Protein AF-X5PN15-F1 (afdb_monomer_lite)

Radius of gyration: 24.04 Å; chains: 1; bounding box: 52×31×78 Å

Foldseek 3Di:
DVVVVVLVVVVVVCVVVVVADKDKDKDFLPAQFAPVLQPCVDPPNVVLQVVQVVVCVPDPFHKHWDKDNFHQDPDDPVPRRGIIIMIIDRDDPVVSVVVSSVVCNVCRVVSHPPVVDDDLVVLVVVCVVCVVVVNDDDDDDDPVDPPQADCPNVVVCVVVVPPPDDDPDHDDPDPDDPPPVVVVVPD

Sequence (187 aa):
MDSTGKQAAECLLRTLRVEIAPVWVLVKPGVMVPSIFSATGMEPLKSIVIDSIQASERSDRYLDVPIFAGFPMPMSRTAASRWSLWWIDTVRRRSILLTVSSQIGMQRKAMSYGELLPSVESGIDTAKKLVCEGRRPVILLEHADRMHDSTYVLREVLGRKLPWTAVPYLSIPMPPPRLSPQVLARQ

Secondary structure (DSSP, 8-state):
-HHHHHHHHHHHHHHHTTS---EE--B-------TTS--TTSTTHHHHHHHHHHHHHT-SS--B--EE------S-TT-S---EE--EESS--HHHHHHHHHHHHHTTTGGG-GGGS--HHHHHHHHHHHHHTT--------TT-SSS---HHHHHHHHTT-TT--------SSPPP---HHHHTT-

pLDDT: mean 78.27, std 15.49, range [34.62, 96.06]

Structure (mmCIF, N/CA/C/O backbone):
data_AF-X5PN15-F1
#
_entry.id   AF-X5PN15-F1
#
loop_
_atom_site.group_PDB
_atom_site.id
_atom_site.type_symbol
_atom_site.label_atom_id
_atom_site.label_alt_id
_atom_site.label_comp_id
_atom_site.label_asym_id
_atom_site.label_entity_id
_atom_site.label_seq_id
_atom_site.pdbx_PDB_ins_code
_atom_site.Cartn_x
_atom_site.Cartn_y
_atom_site.Cartn_z
_atom_site.occupancy
_atom_site.B_iso_or_equiv
_atom_site.auth_seq_id
_atom_site.auth_comp_id
_atom_site.auth_asym_id
_atom_site.auth_atom_id
_atom_site.pdbx_PDB_model_num
ATOM 1 N N . MET A 1 1 ? 2.785 -11.009 -7.859 1.00 54.28 1 MET A N 1
ATOM 2 C CA . MET A 1 1 ? 4.253 -10.934 -7.672 1.00 54.28 1 MET A CA 1
ATOM 3 C C . MET A 1 1 ? 4.992 -11.650 -8.800 1.00 54.28 1 MET A C 1
ATOM 5 O O . MET A 1 1 ? 6.076 -11.224 -9.170 1.00 54.28 1 MET A O 1
ATOM 9 N N . ASP A 1 2 ? 4.376 -12.665 -9.401 1.00 65.88 2 ASP A N 1
ATOM 10 C CA . ASP A 1 2 ? 4.958 -13.535 -10.432 1.00 65.88 2 ASP A CA 1
ATOM 11 C C . ASP A 1 2 ? 5.460 -12.794 -11.687 1.00 65.88 2 ASP A C 1
ATOM 13 O O . ASP A 1 2 ? 6.481 -13.162 -12.267 1.00 65.88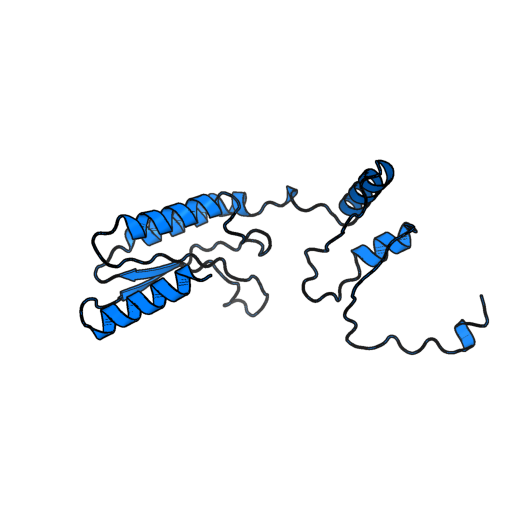 2 ASP A O 1
ATOM 17 N N . SER A 1 3 ? 4.793 -11.706 -12.087 1.00 80.50 3 SER A N 1
ATOM 18 C CA . SER A 1 3 ? 5.163 -10.921 -13.273 1.00 80.50 3 SER A CA 1
ATOM 19 C C . SER A 1 3 ? 6.496 -10.180 -13.127 1.00 80.50 3 SER A C 1
ATOM 21 O O . SER A 1 3 ? 7.282 -10.167 -14.072 1.00 80.50 3 SER A O 1
ATOM 23 N N . THR A 1 4 ? 6.793 -9.617 -11.953 1.00 83.62 4 THR A N 1
ATOM 24 C CA . THR A 1 4 ? 8.040 -8.872 -11.703 1.00 83.62 4 THR A CA 1
ATOM 25 C C . THR A 1 4 ? 9.261 -9.789 -11.763 1.00 83.62 4 THR A C 1
ATOM 27 O O . THR A 1 4 ? 10.267 -9.440 -12.375 1.00 83.62 4 THR A O 1
ATOM 30 N N . GLY A 1 5 ? 9.166 -10.992 -11.184 1.00 88.00 5 GLY A N 1
ATOM 31 C CA . GLY A 1 5 ? 10.243 -11.985 -11.257 1.00 88.00 5 GLY A CA 1
ATOM 32 C C . GLY A 1 5 ? 10.519 -12.431 -12.694 1.00 88.00 5 GLY A C 1
ATOM 33 O O . GLY A 1 5 ? 11.675 -12.499 -13.112 1.00 88.00 5 GLY A O 1
ATOM 34 N N . LY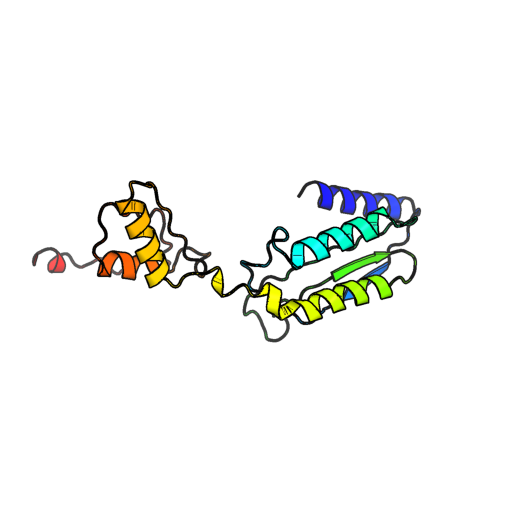S A 1 6 ? 9.457 -12.651 -13.480 1.00 89.31 6 LYS A N 1
ATOM 35 C CA . LYS A 1 6 ? 9.567 -12.979 -14.907 1.00 89.31 6 LYS A CA 1
ATOM 36 C C . LYS A 1 6 ? 10.249 -11.862 -15.706 1.00 89.31 6 LYS A C 1
ATOM 38 O O . LYS A 1 6 ? 11.136 -12.158 -16.498 1.00 89.31 6 LYS A O 1
ATOM 43 N N . GLN A 1 7 ? 9.872 -10.599 -15.490 1.00 85.00 7 GLN A N 1
ATOM 44 C CA . GLN A 1 7 ? 10.483 -9.447 -16.171 1.00 85.00 7 GLN A CA 1
ATOM 45 C C . GLN A 1 7 ? 11.971 -9.300 -15.827 1.00 85.00 7 GLN A C 1
ATOM 47 O O . GLN A 1 7 ? 12.797 -9.123 -16.719 1.00 85.00 7 GLN A O 1
ATOM 52 N N . ALA A 1 8 ? 12.336 -9.460 -14.553 1.00 88.56 8 ALA A N 1
ATOM 53 C CA . ALA A 1 8 ? 13.734 -9.423 -14.131 1.00 88.56 8 ALA A CA 1
ATOM 54 C C . ALA A 1 8 ? 14.569 -10.545 -14.779 1.00 88.56 8 ALA A C 1
ATOM 56 O O . ALA A 1 8 ? 15.675 -10.294 -15.262 1.00 88.56 8 ALA A O 1
ATOM 57 N N . ALA A 1 9 ? 14.031 -11.769 -14.833 1.00 91.88 9 ALA A N 1
ATOM 58 C CA . ALA A 1 9 ? 14.687 -12.897 -15.490 1.00 91.88 9 ALA A CA 1
ATOM 59 C C . ALA A 1 9 ? 14.843 -12.674 -17.004 1.00 91.88 9 ALA A C 1
ATOM 61 O O . ALA A 1 9 ? 15.910 -12.941 -17.555 1.00 91.88 9 ALA A O 1
ATOM 62 N N . GLU A 1 10 ? 13.819 -12.130 -17.665 1.00 90.19 10 GLU A N 1
ATOM 63 C CA . GLU A 1 10 ? 13.868 -11.785 -19.089 1.00 90.19 10 GLU A CA 1
ATOM 64 C C . GLU A 1 10 ? 14.952 -10.737 -19.375 1.00 90.19 10 GLU A C 1
ATOM 66 O O . GLU A 1 10 ? 15.788 -10.937 -20.257 1.00 90.19 10 GLU A O 1
ATOM 71 N N . CYS A 1 11 ? 15.010 -9.658 -18.583 1.00 89.12 11 CYS A N 1
ATOM 72 C CA . CYS A 1 11 ? 16.071 -8.652 -18.684 1.00 89.12 11 CYS A CA 1
ATOM 73 C C . CYS A 1 11 ? 17.463 -9.290 -18.608 1.00 89.12 11 CYS A C 1
ATOM 75 O O . CYS A 1 11 ? 18.350 -8.980 -19.408 1.00 89.12 11 CYS A O 1
ATOM 77 N N . LEU A 1 12 ? 17.657 -10.182 -17.633 1.00 93.00 12 LEU A N 1
ATOM 78 C CA . LEU A 1 12 ? 18.927 -10.858 -17.403 1.00 93.00 12 LEU A CA 1
ATOM 79 C C . LEU A 1 12 ? 19.308 -11.745 -18.594 1.00 93.00 12 LEU A C 1
ATOM 81 O O . LEU A 1 12 ? 20.423 -11.634 -19.102 1.00 93.00 12 LEU A O 1
ATOM 85 N N . LEU A 1 13 ? 18.388 -12.586 -19.073 1.00 95.06 13 LEU A N 1
ATOM 86 C CA . LEU A 1 13 ? 18.641 -13.500 -20.190 1.00 95.06 13 LEU A CA 1
ATOM 87 C C . LEU A 1 13 ? 18.993 -12.749 -21.476 1.00 95.06 13 LEU A C 1
ATOM 89 O O . LEU A 1 13 ? 19.974 -13.095 -22.134 1.00 95.06 13 LEU A O 1
ATOM 93 N N . ARG A 1 14 ? 18.248 -11.690 -21.809 1.00 92.00 14 ARG A N 1
ATOM 94 C CA . ARG A 1 14 ? 18.523 -10.861 -22.992 1.00 92.00 14 ARG A CA 1
ATOM 95 C C . ARG A 1 14 ? 19.870 -10.145 -22.893 1.00 92.00 14 ARG A C 1
ATOM 97 O O . ARG A 1 14 ? 20.570 -10.007 -23.893 1.00 92.00 14 ARG A O 1
ATOM 104 N N . THR A 1 15 ? 20.262 -9.733 -21.687 1.00 92.25 15 THR A N 1
ATOM 105 C CA . THR A 1 15 ? 21.583 -9.131 -21.440 1.00 92.25 15 THR A CA 1
ATOM 106 C C . THR A 1 15 ? 22.704 -10.150 -21.650 1.00 92.25 15 THR A C 1
ATOM 108 O O . THR A 1 15 ? 23.677 -9.857 -22.339 1.00 92.25 15 THR A O 1
ATOM 111 N N . LEU A 1 16 ? 22.560 -11.370 -21.118 1.00 96.06 16 LEU A N 1
ATOM 112 C CA . LEU A 1 16 ? 23.547 -12.448 -21.283 1.00 96.06 16 LEU A CA 1
ATOM 113 C C . LEU A 1 16 ? 23.702 -12.894 -22.742 1.00 96.06 16 LEU A C 1
ATOM 115 O O . LEU A 1 16 ? 24.794 -13.269 -23.159 1.00 96.06 16 LEU A O 1
ATOM 119 N N . ARG A 1 17 ? 22.621 -12.826 -23.525 1.00 95.81 17 ARG A N 1
ATOM 120 C CA . ARG A 1 17 ? 22.633 -13.083 -24.973 1.00 95.81 17 ARG A CA 1
ATOM 121 C C . ARG A 1 17 ? 23.153 -11.908 -25.802 1.00 95.81 17 ARG A C 1
ATOM 123 O O . ARG A 1 17 ? 23.204 -12.014 -27.022 1.00 95.81 17 ARG A O 1
ATOM 130 N N . VAL A 1 18 ? 23.543 -10.802 -25.159 1.00 92.25 18 VAL A N 1
ATOM 131 C CA . VAL A 1 18 ? 24.027 -9.576 -25.816 1.00 92.25 18 VAL A CA 1
ATOM 132 C C . VAL A 1 18 ? 22.963 -8.952 -26.742 1.00 92.25 18 VAL A C 1
ATOM 134 O O . VAL A 1 18 ? 23.267 -8.185 -27.649 1.00 92.25 18 VAL A O 1
ATOM 137 N N . GLU A 1 19 ? 21.682 -9.246 -26.503 1.00 90.94 19 GLU A N 1
ATOM 138 C CA . GLU A 1 19 ? 20.560 -8.656 -27.247 1.00 90.94 19 GLU A CA 1
ATOM 139 C C . GLU A 1 19 ? 20.257 -7.231 -26.767 1.00 90.94 19 GLU A C 1
ATOM 141 O O . GLU A 1 19 ? 19.737 -6.405 -27.518 1.00 90.94 19 GLU A O 1
ATOM 146 N N . ILE A 1 20 ? 20.554 -6.952 -25.493 1.00 88.50 20 ILE A N 1
ATOM 147 C CA . ILE A 1 20 ? 20.378 -5.648 -24.855 1.00 88.50 20 ILE A CA 1
ATOM 148 C C . ILE A 1 20 ? 21.586 -5.307 -23.975 1.00 88.50 20 ILE A C 1
ATOM 150 O O . ILE A 1 20 ? 22.241 -6.182 -23.418 1.00 88.50 20 ILE A O 1
ATOM 154 N N . ALA A 1 21 ? 21.835 -4.010 -23.808 1.00 86.75 21 ALA A N 1
ATOM 155 C CA . ALA A 1 21 ? 22.807 -3.442 -22.876 1.00 86.75 21 ALA A CA 1
ATOM 156 C C . ALA A 1 21 ? 22.071 -2.492 -21.905 1.00 86.75 21 ALA A C 1
ATOM 158 O O . ALA A 1 21 ? 21.904 -1.308 -22.211 1.00 86.75 21 ALA A O 1
ATOM 159 N N . PRO A 1 22 ? 21.539 -3.002 -20.780 1.00 82.56 22 PRO A N 1
ATOM 160 C CA . PRO A 1 22 ? 20.645 -2.244 -19.909 1.00 82.56 22 PRO A CA 1
ATOM 161 C C . PRO A 1 22 ? 21.338 -1.029 -19.270 1.00 82.56 22 PRO A C 1
ATOM 163 O O . PRO A 1 22 ? 22.367 -1.162 -18.613 1.00 82.56 22 PRO A O 1
ATOM 166 N N . VAL A 1 23 ? 20.742 0.160 -19.403 1.00 82.56 23 VAL A N 1
ATOM 167 C CA . VAL A 1 23 ? 21.128 1.385 -18.687 1.00 82.56 23 VAL A CA 1
ATOM 168 C C . VAL A 1 23 ? 20.044 1.766 -17.695 1.00 82.56 23 VAL A C 1
ATOM 170 O O . VAL A 1 23 ? 18.898 2.046 -18.037 1.00 82.56 23 VAL A O 1
ATOM 173 N N . TRP A 1 24 ? 20.460 1.844 -16.447 1.00 76.88 24 TRP A N 1
ATOM 174 C CA . TRP A 1 24 ? 19.674 2.279 -15.311 1.00 76.88 24 TRP A CA 1
ATOM 175 C C . TRP A 1 24 ? 19.639 3.786 -15.065 1.00 76.88 24 TRP A C 1
ATOM 177 O O . TRP A 1 24 ? 20.660 4.474 -15.108 1.00 76.88 24 TRP A O 1
ATOM 187 N N . VAL A 1 25 ? 18.445 4.293 -14.745 1.00 78.12 25 VAL A N 1
ATOM 188 C CA . VAL A 1 25 ? 18.212 5.678 -14.310 1.00 78.12 25 VAL A CA 1
ATOM 189 C C . VAL A 1 25 ? 17.290 5.679 -13.092 1.00 78.12 25 VAL A C 1
ATOM 191 O O . VAL A 1 25 ? 16.249 5.032 -13.086 1.00 78.12 25 VAL A O 1
ATOM 194 N N . LEU A 1 26 ? 17.667 6.435 -12.061 1.00 80.94 26 LEU A N 1
ATOM 195 C CA . LEU A 1 26 ? 16.895 6.584 -10.829 1.00 80.94 26 LEU A CA 1
ATOM 196 C C . LEU A 1 26 ? 16.360 8.015 -10.717 1.00 80.94 26 LEU A C 1
ATOM 198 O O . LEU A 1 26 ? 17.140 8.970 -10.750 1.00 80.94 26 LEU A O 1
ATOM 202 N N . VAL A 1 27 ? 15.046 8.173 -10.530 1.00 81.00 27 VAL A N 1
ATOM 203 C CA . VAL A 1 27 ? 14.414 9.484 -10.292 1.00 81.00 27 VAL A CA 1
ATOM 204 C C . VAL A 1 27 ? 13.635 9.479 -8.978 1.00 81.00 27 VAL A C 1
ATOM 206 O O . VAL A 1 27 ? 12.895 8.545 -8.678 1.00 81.00 27 VAL A O 1
ATOM 209 N N . LYS A 1 28 ? 13.815 10.543 -8.183 1.00 81.00 28 LYS A N 1
ATOM 210 C CA . LYS A 1 28 ? 13.202 10.720 -6.857 1.00 81.00 28 LYS A CA 1
ATOM 211 C C . LYS A 1 28 ? 12.271 11.947 -6.845 1.00 81.00 28 LYS A C 1
ATOM 213 O O . LYS A 1 28 ? 12.771 13.062 -6.660 1.00 81.00 28 LYS A O 1
ATOM 218 N N . PRO A 1 29 ? 10.936 11.785 -6.939 1.00 80.44 29 PRO A N 1
ATOM 219 C CA . PRO A 1 29 ? 9.989 12.883 -7.139 1.00 80.44 29 PRO A CA 1
ATOM 220 C C . PRO A 1 29 ? 9.803 13.765 -5.902 1.00 80.44 29 PRO A C 1
ATOM 222 O O . PRO A 1 29 ? 9.322 14.885 -6.004 1.00 80.44 29 PRO A O 1
ATOM 225 N N . GLY A 1 30 ? 10.206 13.307 -4.715 1.00 78.38 30 GLY A N 1
ATOM 226 C CA . GLY A 1 30 ? 10.108 14.137 -3.510 1.00 78.38 30 GLY A CA 1
ATOM 227 C C . GLY A 1 30 ? 8.834 14.131 -2.760 1.00 78.38 30 GLY A C 1
ATOM 228 O O . GLY A 1 30 ? 8.603 15.013 -1.942 1.00 78.38 30 GLY A O 1
ATOM 229 N N . VAL A 1 31 ? 8.072 13.092 -3.006 1.00 79.25 31 VAL A N 1
ATOM 230 C CA . VAL A 1 31 ? 6.867 12.824 -2.273 1.00 79.25 31 VAL A CA 1
ATOM 231 C C . VAL A 1 31 ? 7.184 11.767 -1.226 1.00 79.25 31 VAL A C 1
ATOM 233 O O . VAL A 1 31 ? 7.989 10.866 -1.466 1.00 79.25 31 VAL A O 1
ATOM 236 N N . MET A 1 32 ? 6.570 11.915 -0.061 1.00 76.56 32 MET A N 1
ATOM 237 C CA . MET A 1 32 ? 6.389 10.854 0.916 1.00 76.56 32 MET A CA 1
ATOM 238 C C . MET A 1 32 ? 4.884 10.609 0.974 1.00 76.56 32 MET A C 1
ATOM 240 O O . MET A 1 32 ? 4.119 11.561 1.106 1.00 76.56 32 MET A O 1
ATOM 244 N N . VAL A 1 33 ? 4.472 9.355 0.816 1.00 73.75 33 VAL A N 1
ATOM 245 C CA . VAL A 1 33 ? 3.068 8.947 0.935 1.00 73.75 33 VAL A CA 1
ATOM 246 C C . VAL A 1 33 ? 2.960 8.085 2.190 1.00 73.75 33 VAL A C 1
ATOM 248 O O . VAL A 1 33 ? 3.878 7.296 2.443 1.00 73.75 33 VAL A O 1
ATOM 251 N N . PRO A 1 34 ? 1.896 8.222 2.999 1.00 75.50 34 PRO A N 1
ATOM 252 C CA . PRO A 1 34 ? 1.651 7.297 4.098 1.00 75.50 34 PRO A CA 1
ATOM 253 C C . PRO A 1 34 ? 1.631 5.858 3.572 1.00 75.50 34 PRO A C 1
ATOM 255 O O . PRO A 1 34 ? 0.962 5.568 2.587 1.00 75.50 34 PRO A O 1
ATOM 258 N N . SER A 1 35 ? 2.343 4.932 4.215 1.00 75.44 35 SER A N 1
ATOM 259 C CA . SER A 1 35 ? 2.474 3.549 3.708 1.00 75.44 35 SER A CA 1
ATOM 260 C C . SER A 1 35 ? 1.167 2.758 3.652 1.00 75.44 35 SER A C 1
ATOM 262 O O . SER A 1 35 ? 1.119 1.695 3.053 1.00 75.44 35 SER A O 1
ATOM 264 N N . ILE A 1 36 ? 0.092 3.224 4.279 1.00 76.31 36 ILE A N 1
ATOM 265 C CA . ILE A 1 36 ? -1.242 2.648 4.060 1.00 76.31 36 ILE A CA 1
ATOM 266 C C . ILE A 1 36 ? -1.813 2.983 2.685 1.00 76.31 36 ILE A C 1
ATOM 268 O O . ILE A 1 36 ? -2.557 2.195 2.112 1.00 76.31 36 ILE A O 1
ATOM 272 N N . PHE A 1 37 ? -1.404 4.116 2.122 1.00 78.25 37 PHE A N 1
ATOM 273 C CA . PHE A 1 37 ? -1.829 4.587 0.812 1.00 78.25 37 PHE A CA 1
ATOM 274 C C . PHE A 1 37 ? -0.797 4.302 -0.283 1.00 78.25 37 PHE A C 1
ATOM 276 O O . PHE A 1 37 ? -0.961 4.737 -1.416 1.00 78.25 37 PHE A O 1
ATOM 283 N N . SER A 1 38 ? 0.2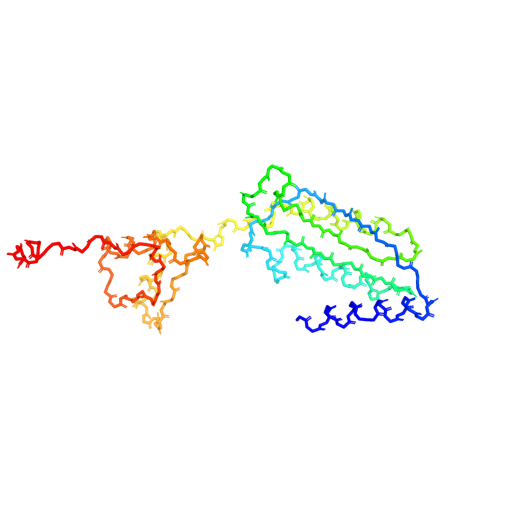49 3.523 0.017 1.00 74.06 38 SER A N 1
ATOM 284 C CA . SER A 1 38 ? 1.180 3.019 -0.999 1.00 74.06 38 SER A CA 1
ATOM 285 C C . SER A 1 38 ? 0.616 1.841 -1.802 1.00 74.06 38 SER A C 1
ATOM 287 O O . SER A 1 38 ? 1.304 1.314 -2.674 1.00 74.06 38 SER A O 1
ATOM 289 N N . ALA A 1 39 ? -0.611 1.399 -1.508 1.00 67.19 39 ALA A N 1
ATOM 290 C CA . ALA A 1 39 ? -1.291 0.379 -2.290 1.00 67.19 39 ALA A CA 1
ATOM 291 C C . ALA A 1 39 ? -1.601 0.916 -3.695 1.00 67.19 39 ALA A C 1
ATOM 293 O O . ALA A 1 39 ? -2.363 1.866 -3.864 1.00 67.19 39 ALA A O 1
ATOM 294 N N . THR A 1 40 ? -1.059 0.259 -4.719 1.00 71.56 40 THR A N 1
ATOM 295 C CA . THR A 1 40 ? -1.208 0.636 -6.136 1.00 71.56 40 THR A CA 1
ATOM 296 C C . THR A 1 40 ? -2.620 0.419 -6.696 1.00 71.56 40 THR A C 1
ATOM 298 O O . THR A 1 40 ? -2.851 0.627 -7.881 1.00 71.56 40 THR A O 1
ATOM 301 N N . GLY A 1 41 ? -3.576 0.002 -5.859 1.00 80.75 41 GLY A N 1
ATOM 302 C CA . GLY A 1 41 ? -4.985 -0.163 -6.221 1.00 80.75 41 GLY A CA 1
ATOM 303 C C . GLY A 1 41 ? -5.839 1.095 -6.043 1.00 80.75 41 GLY A C 1
ATOM 304 O O . GLY A 1 41 ? -6.983 1.102 -6.491 1.00 80.75 41 GLY A O 1
ATOM 305 N N . MET A 1 42 ? -5.314 2.146 -5.408 1.00 82.94 42 MET A N 1
ATOM 306 C CA . MET A 1 42 ? -6.027 3.410 -5.215 1.00 82.94 42 MET A CA 1
ATOM 307 C C . MET A 1 42 ? -5.521 4.469 -6.182 1.00 82.94 42 MET A C 1
ATOM 309 O O . MET A 1 42 ? -4.331 4.524 -6.499 1.00 82.94 42 MET A O 1
ATOM 313 N N . GLU A 1 43 ? -6.424 5.332 -6.637 1.00 87.75 43 GLU A N 1
ATOM 314 C CA . GLU A 1 43 ? -6.021 6.544 -7.345 1.00 87.75 43 GLU A CA 1
ATOM 315 C C . GLU A 1 43 ? -5.179 7.457 -6.435 1.00 87.75 43 GLU A C 1
ATOM 317 O O . GLU A 1 43 ? -4.965 7.151 -5.265 1.00 87.75 43 GLU A O 1
ATOM 322 N N . PRO A 1 44 ? -4.573 8.527 -6.964 1.00 87.50 44 PRO A N 1
ATOM 323 C CA . PRO A 1 44 ? -4.109 8.650 -8.351 1.00 87.50 44 PRO A CA 1
ATOM 324 C C . PRO A 1 44 ? -2.949 7.690 -8.685 1.00 87.50 44 PRO A C 1
ATOM 326 O O . PRO A 1 44 ? -2.515 7.605 -9.831 1.00 87.50 44 PRO A O 1
ATOM 329 N N . LEU A 1 45 ? -2.412 6.972 -7.692 1.00 84.62 45 LEU A N 1
ATOM 330 C CA . LEU A 1 45 ? -1.255 6.096 -7.859 1.00 84.62 45 LEU A CA 1
ATOM 331 C C . LEU A 1 45 ? -1.515 4.953 -8.848 1.00 84.62 45 LEU A C 1
ATOM 333 O O . LEU A 1 45 ? -0.646 4.627 -9.655 1.00 84.62 45 LEU A O 1
ATOM 337 N N . LYS A 1 46 ? -2.706 4.359 -8.792 1.00 88.62 46 LYS A N 1
ATOM 338 C CA . LYS A 1 46 ? -3.139 3.295 -9.696 1.00 88.62 46 LYS A CA 1
ATOM 339 C C . LYS A 1 46 ? -2.970 3.698 -11.157 1.00 88.62 46 LYS A C 1
ATOM 341 O O . LYS A 1 46 ? -2.305 2.974 -11.896 1.00 88.62 46 LYS A O 1
ATOM 346 N N . SER A 1 47 ? -3.509 4.851 -11.555 1.00 90.75 47 SER A N 1
ATOM 347 C CA . SER A 1 47 ? -3.374 5.343 -12.931 1.00 90.75 47 SER A CA 1
ATOM 348 C C . SER A 1 47 ? -1.912 5.547 -13.325 1.00 90.75 47 SER A C 1
ATOM 350 O O . SER A 1 47 ? -1.499 5.099 -14.386 1.00 90.75 47 SER A O 1
ATOM 352 N N . ILE A 1 48 ? -1.092 6.119 -12.437 1.00 87.88 48 ILE A N 1
ATOM 353 C CA . ILE A 1 48 ? 0.338 6.350 -12.703 1.00 87.88 48 ILE A CA 1
ATOM 354 C C . ILE A 1 48 ? 1.097 5.025 -12.926 1.00 87.88 48 ILE A C 1
ATOM 356 O O . ILE A 1 48 ? 1.964 4.945 -13.795 1.00 87.88 48 ILE A O 1
ATOM 360 N N . VAL A 1 49 ? 0.779 3.976 -12.160 1.00 86.94 49 VAL A N 1
ATOM 361 C CA . VAL A 1 49 ? 1.374 2.637 -12.330 1.00 86.94 49 VAL A CA 1
ATOM 362 C C . VAL A 1 49 ? 0.903 1.981 -13.628 1.00 86.94 49 VAL A C 1
ATOM 364 O O . VAL A 1 49 ? 1.703 1.375 -14.335 1.00 86.94 49 VAL A O 1
ATOM 367 N N . ILE A 1 50 ? -0.379 2.111 -13.972 1.00 89.12 50 ILE A N 1
ATOM 368 C CA . ILE A 1 50 ? -0.907 1.595 -15.241 1.00 89.12 50 ILE A CA 1
ATOM 369 C C . ILE A 1 50 ? -0.220 2.288 -16.423 1.00 89.12 50 ILE A C 1
ATOM 371 O O . ILE A 1 50 ? 0.212 1.610 -17.353 1.00 89.12 50 ILE A O 1
ATOM 375 N N . ASP A 1 51 ? -0.050 3.609 -16.366 1.00 87.69 51 ASP A N 1
ATOM 376 C CA . ASP A 1 51 ? 0.633 4.379 -17.406 1.00 87.69 51 ASP A CA 1
ATOM 377 C C . ASP A 1 51 ? 2.092 3.931 -17.586 1.00 87.69 51 ASP A C 1
ATOM 379 O O . ASP A 1 51 ? 2.573 3.838 -18.718 1.00 87.69 51 ASP A O 1
ATOM 383 N N . SER A 1 52 ? 2.803 3.605 -16.498 1.00 83.88 52 SER A N 1
ATOM 384 C CA . SER A 1 52 ? 4.192 3.128 -16.578 1.00 83.88 52 SER A CA 1
ATOM 385 C C . SER A 1 52 ? 4.302 1.727 -17.191 1.00 83.88 52 SER A C 1
ATOM 387 O O . SER A 1 52 ? 5.217 1.464 -17.980 1.00 83.88 52 SER A O 1
ATOM 389 N N . ILE A 1 53 ? 3.337 0.849 -16.900 1.00 85.50 53 ILE A N 1
ATOM 390 C CA . ILE A 1 53 ? 3.223 -0.475 -17.527 1.00 85.50 53 ILE A CA 1
ATOM 391 C C . ILE A 1 53 ? 2.926 -0.319 -19.023 1.00 85.50 53 ILE A C 1
ATOM 393 O O . ILE A 1 53 ? 3.659 -0.857 -19.851 1.00 85.50 53 ILE A O 1
ATOM 397 N N . GLN A 1 54 ? 1.929 0.491 -19.391 1.00 87.62 54 GLN A N 1
ATOM 398 C CA . GLN A 1 54 ? 1.575 0.730 -20.794 1.00 87.62 54 GLN A CA 1
ATOM 399 C C . GLN A 1 54 ? 2.717 1.378 -21.586 1.00 87.62 54 GLN A C 1
ATOM 401 O O . GLN A 1 54 ? 2.905 1.077 -22.764 1.00 87.62 54 GLN A O 1
ATOM 406 N N . ALA A 1 55 ? 3.494 2.269 -20.965 1.00 83.38 55 ALA A N 1
ATOM 407 C CA . ALA A 1 55 ? 4.677 2.851 -21.595 1.00 83.38 55 ALA A CA 1
ATOM 408 C C . ALA A 1 55 ? 5.733 1.785 -21.927 1.00 83.38 55 ALA A C 1
ATOM 410 O O . ALA A 1 55 ? 6.384 1.880 -22.968 1.00 83.38 55 ALA A O 1
ATOM 411 N N . SER A 1 56 ? 5.870 0.773 -21.067 1.00 81.56 56 SER A N 1
ATOM 412 C CA . SER A 1 56 ? 6.772 -0.365 -21.271 1.00 81.56 56 SER A CA 1
ATOM 413 C C . SER A 1 56 ? 6.277 -1.272 -22.403 1.00 81.56 56 SER A C 1
ATOM 415 O O . SER A 1 56 ? 7.049 -1.621 -23.290 1.00 81.56 56 SER A O 1
ATOM 417 N N . GLU A 1 57 ? 4.976 -1.574 -22.440 1.00 84.75 57 GLU A N 1
ATOM 418 C CA . GLU A 1 57 ? 4.352 -2.415 -23.477 1.00 84.75 57 GLU A CA 1
ATOM 419 C C . GLU A 1 57 ? 4.371 -1.783 -24.876 1.00 84.75 57 GLU A C 1
ATOM 421 O O . GLU A 1 57 ? 4.505 -2.487 -25.873 1.00 84.75 57 GLU A O 1
ATOM 426 N N . ARG A 1 58 ? 4.253 -0.453 -24.969 1.00 84.75 58 ARG A N 1
ATOM 427 C CA . ARG A 1 58 ? 4.295 0.293 -26.242 1.00 84.75 58 ARG A CA 1
ATOM 428 C C . ARG A 1 58 ? 5.711 0.505 -26.783 1.00 84.75 58 ARG A C 1
ATOM 430 O O . ARG A 1 58 ? 5.875 1.138 -27.823 1.00 84.75 58 ARG A O 1
ATOM 437 N N . SER A 1 59 ? 6.742 0.083 -26.058 1.00 82.44 59 SER A N 1
ATOM 438 C CA . SER A 1 59 ? 8.126 0.311 -26.458 1.00 82.44 59 SER A CA 1
ATOM 439 C C . SER A 1 59 ? 8.605 -0.765 -27.432 1.00 82.44 59 SER A C 1
ATOM 441 O O . SER A 1 59 ? 8.640 -1.942 -27.097 1.00 82.44 59 SER A O 1
ATOM 443 N N . ASP A 1 60 ? 9.103 -0.349 -28.600 1.00 81.44 60 ASP A N 1
ATOM 444 C CA . ASP A 1 60 ? 9.749 -1.250 -29.576 1.00 81.44 60 ASP A CA 1
ATOM 445 C C . ASP A 1 60 ? 11.083 -1.842 -29.075 1.00 81.44 60 ASP A C 1
ATOM 447 O O . ASP A 1 60 ? 11.696 -2.696 -29.715 1.00 81.44 60 ASP A O 1
ATOM 451 N N . ARG A 1 61 ? 11.585 -1.351 -27.937 1.00 81.44 61 ARG A N 1
ATOM 452 C CA . ARG A 1 61 ? 12.807 -1.815 -27.270 1.00 81.44 61 ARG A CA 1
ATOM 453 C C . ARG A 1 61 ? 12.486 -2.271 -25.861 1.00 81.44 61 ARG A C 1
ATOM 455 O O . ARG A 1 61 ? 11.521 -1.792 -25.272 1.00 81.44 61 ARG A O 1
ATOM 462 N N . TYR A 1 62 ? 13.341 -3.134 -25.308 1.00 83.25 62 TYR A N 1
ATOM 463 C CA . TYR A 1 62 ? 13.213 -3.541 -23.911 1.00 83.25 62 TYR A CA 1
ATOM 464 C C . TYR A 1 62 ? 13.190 -2.307 -23.004 1.00 83.25 62 TYR A C 1
ATOM 466 O O . TYR A 1 62 ? 14.155 -1.539 -22.979 1.00 83.25 62 TYR A O 1
ATOM 474 N N . LEU A 1 63 ? 12.076 -2.137 -22.296 1.00 81.62 63 LEU A N 1
ATOM 475 C CA . LEU A 1 63 ? 11.834 -1.053 -21.366 1.00 81.62 63 LEU A CA 1
ATOM 476 C C . LEU A 1 63 ? 11.091 -1.605 -20.154 1.00 81.62 63 LEU A C 1
ATOM 478 O O . LEU A 1 63 ? 10.105 -2.320 -20.311 1.00 81.62 63 LEU A O 1
ATOM 482 N N . ASP A 1 64 ? 11.550 -1.224 -18.968 1.00 83.19 64 ASP A N 1
ATOM 483 C CA . ASP A 1 64 ? 10.828 -1.442 -17.721 1.00 83.19 64 ASP A CA 1
ATOM 484 C C . ASP A 1 64 ? 10.869 -0.167 -16.863 1.00 83.19 64 ASP A C 1
ATOM 486 O O . ASP A 1 64 ? 11.912 0.492 -16.751 1.00 83.19 64 ASP A O 1
ATOM 490 N N . VAL A 1 65 ? 9.716 0.193 -16.290 1.00 81.25 65 VAL A N 1
ATOM 491 C CA . VAL A 1 65 ? 9.489 1.432 -15.520 1.00 81.25 65 VAL A CA 1
ATOM 492 C C . VAL A 1 65 ? 8.804 1.119 -14.185 1.00 81.25 65 VAL A C 1
ATOM 494 O O . VAL A 1 65 ? 7.647 1.500 -13.956 1.00 81.25 65 VAL A O 1
ATOM 497 N N . PRO A 1 66 ? 9.485 0.410 -13.272 1.00 82.00 66 PRO A N 1
ATOM 498 C CA . PRO A 1 66 ? 8.926 0.103 -11.968 1.00 82.00 66 PRO A CA 1
ATOM 499 C C . PRO A 1 66 ? 8.869 1.352 -11.074 1.00 82.00 66 PRO A C 1
ATOM 501 O O . PRO A 1 66 ? 9.809 2.152 -10.968 1.00 82.00 66 PRO A O 1
ATOM 504 N N . ILE A 1 67 ? 7.744 1.490 -10.374 1.00 82.69 67 ILE A N 1
ATOM 505 C CA . ILE A 1 67 ? 7.492 2.567 -9.419 1.00 82.69 67 ILE A CA 1
ATOM 506 C C . ILE A 1 67 ? 7.559 1.999 -8.006 1.00 82.69 67 ILE A C 1
ATOM 508 O O . ILE A 1 67 ? 6.761 1.139 -7.638 1.00 82.69 67 ILE A O 1
ATOM 512 N N . PHE A 1 68 ? 8.471 2.520 -7.186 1.00 79.56 68 PHE A N 1
ATOM 513 C CA . PHE A 1 68 ? 8.591 2.109 -5.792 1.00 79.56 68 PHE A CA 1
ATOM 514 C C . PHE A 1 68 ? 8.051 3.195 -4.870 1.00 79.56 68 PHE A C 1
ATOM 516 O O . PHE A 1 68 ? 8.668 4.253 -4.691 1.00 79.56 68 PHE A O 1
ATOM 523 N N . ALA A 1 69 ? 6.912 2.897 -4.249 1.00 74.31 69 ALA A N 1
ATOM 524 C CA . ALA A 1 69 ? 6.406 3.620 -3.097 1.00 74.31 69 ALA A CA 1
ATOM 525 C C . ALA A 1 69 ? 7.268 3.234 -1.888 1.00 74.31 69 ALA A C 1
ATOM 527 O O . ALA A 1 69 ? 7.179 2.120 -1.377 1.00 74.31 69 ALA A O 1
ATOM 528 N N . GLY A 1 70 ? 8.188 4.108 -1.490 1.00 68.19 70 GLY A N 1
ATOM 529 C CA . GLY A 1 70 ? 9.109 3.802 -0.398 1.00 68.19 70 GLY A CA 1
A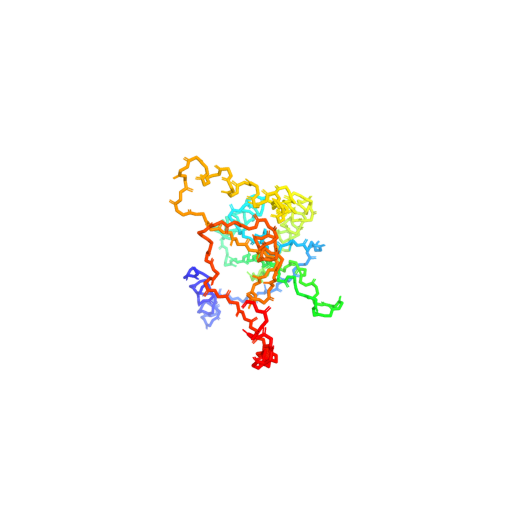TOM 530 C C . GLY A 1 70 ? 8.383 3.587 0.941 1.00 68.19 70 GLY A C 1
ATOM 531 O O . GLY A 1 70 ? 7.301 4.129 1.157 1.00 68.19 70 GLY A O 1
ATOM 532 N N . PHE A 1 71 ? 8.987 2.819 1.852 1.00 67.88 71 PHE A N 1
ATOM 533 C CA . PHE A 1 71 ? 8.436 2.575 3.188 1.00 67.88 71 PHE A CA 1
ATOM 534 C C . PHE A 1 71 ? 8.879 3.683 4.164 1.00 67.88 71 PHE A C 1
ATOM 536 O O . PHE A 1 71 ? 10.072 3.764 4.470 1.00 67.88 71 PHE A O 1
ATOM 543 N N . PRO A 1 72 ? 7.964 4.545 4.650 1.00 63.53 72 PRO A N 1
ATOM 544 C CA . PRO A 1 72 ? 8.288 5.643 5.544 1.00 63.53 72 PRO A CA 1
ATOM 545 C C . PRO A 1 72 ? 8.537 5.096 6.945 1.00 63.53 72 PRO A C 1
ATOM 547 O O . PRO A 1 72 ? 7.618 4.965 7.746 1.00 63.53 72 PRO A O 1
ATOM 550 N N . MET A 1 73 ? 9.794 4.771 7.229 1.00 56.25 73 MET A N 1
ATOM 551 C CA . MET A 1 73 ? 10.283 4.554 8.587 1.00 56.25 73 MET A CA 1
ATOM 552 C C . MET A 1 73 ? 11.283 5.649 8.942 1.00 56.25 73 MET A C 1
ATOM 554 O O . MET A 1 73 ? 12.071 6.059 8.084 1.00 56.25 73 MET A O 1
ATOM 558 N N . PRO A 1 74 ? 11.291 6.127 10.196 1.00 49.88 74 PRO A N 1
ATOM 559 C CA . PRO A 1 74 ? 12.253 7.112 10.660 1.00 49.88 74 PRO A CA 1
ATOM 560 C C . PRO A 1 74 ? 13.607 6.432 10.897 1.00 49.88 74 PRO A C 1
ATOM 562 O O . PRO A 1 74 ? 14.053 6.262 12.024 1.00 49.88 74 PRO A O 1
ATOM 565 N N . MET A 1 75 ? 14.284 6.029 9.827 1.00 48.31 75 MET A N 1
ATOM 566 C CA . MET A 1 75 ? 15.695 5.665 9.876 1.00 48.31 75 MET A CA 1
ATOM 567 C C . MET A 1 75 ? 16.459 6.677 9.030 1.00 48.31 75 MET A C 1
ATOM 569 O O . MET A 1 75 ? 16.509 6.583 7.813 1.00 48.31 75 MET A O 1
ATOM 573 N N . SER A 1 76 ? 17.057 7.665 9.702 1.00 46.19 76 SER A N 1
ATOM 574 C CA . SER A 1 76 ? 17.920 8.734 9.167 1.00 46.19 76 SER A CA 1
ATOM 575 C C . SER A 1 76 ? 17.264 9.813 8.279 1.00 46.19 76 SER A C 1
ATOM 577 O O . SER A 1 76 ? 16.397 9.555 7.445 1.00 46.19 76 SER A O 1
ATOM 579 N N . ARG A 1 77 ? 17.762 11.057 8.405 1.00 47.47 77 ARG A N 1
ATOM 580 C CA . ARG A 1 77 ? 17.400 12.221 7.558 1.00 47.47 77 ARG A CA 1
ATOM 581 C C . ARG A 1 77 ? 17.661 11.989 6.059 1.00 47.47 77 ARG A C 1
ATOM 583 O O . ARG A 1 77 ? 17.175 12.756 5.234 1.00 47.47 77 ARG A O 1
ATOM 590 N N . THR A 1 78 ? 18.422 10.954 5.711 1.00 44.47 78 THR A N 1
ATOM 591 C CA . THR A 1 78 ? 18.798 10.570 4.346 1.00 44.47 78 THR A CA 1
ATOM 592 C C . THR A 1 78 ? 17.966 9.416 3.779 1.00 44.47 78 THR A C 1
ATOM 594 O O . THR A 1 78 ? 17.923 9.273 2.557 1.00 44.47 78 THR A O 1
ATOM 597 N N . ALA A 1 79 ? 17.267 8.636 4.615 1.00 39.03 79 ALA A N 1
ATOM 598 C CA . ALA A 1 79 ? 16.470 7.479 4.190 1.00 39.03 79 ALA A CA 1
ATOM 599 C C . ALA A 1 79 ? 14.983 7.572 4.575 1.00 39.03 79 ALA A C 1
ATOM 601 O O . ALA A 1 79 ? 14.285 6.566 4.667 1.00 39.03 79 ALA A O 1
ATOM 602 N N . ALA A 1 80 ? 14.462 8.797 4.668 1.00 34.62 80 ALA A N 1
ATOM 603 C CA . ALA A 1 80 ? 13.039 9.072 4.504 1.00 34.62 80 ALA A CA 1
ATOM 604 C C . ALA A 1 80 ? 12.636 8.809 3.037 1.00 34.62 80 ALA A C 1
ATOM 606 O O . ALA A 1 80 ? 12.495 9.731 2.236 1.00 34.62 80 ALA A O 1
ATOM 607 N N . SER A 1 81 ? 12.589 7.521 2.690 1.00 42.47 81 SER A N 1
ATOM 608 C CA . SER A 1 81 ? 11.918 6.844 1.578 1.00 42.47 81 SER A CA 1
ATOM 609 C C . SER A 1 81 ? 11.133 7.753 0.625 1.00 42.47 81 SER A C 1
ATOM 611 O O . SER A 1 81 ? 9.901 7.784 0.585 1.00 42.47 81 SER A O 1
ATOM 613 N N . ARG A 1 82 ? 11.888 8.499 -0.176 1.00 45.03 82 ARG A N 1
ATOM 614 C CA . ARG A 1 82 ? 11.404 9.219 -1.346 1.00 45.03 82 ARG A CA 1
ATOM 615 C C . ARG A 1 82 ? 11.051 8.146 -2.370 1.00 45.03 82 ARG A C 1
ATOM 617 O O . ARG A 1 82 ? 11.856 7.234 -2.580 1.00 45.03 82 ARG A O 1
ATOM 624 N N . TRP A 1 83 ? 9.870 8.239 -2.980 1.00 46.81 83 TRP A N 1
ATOM 625 C CA . TRP A 1 83 ? 9.504 7.383 -4.113 1.00 46.81 83 TRP A CA 1
ATOM 626 C C . TRP A 1 83 ? 10.701 7.244 -5.055 1.00 46.81 83 TRP A C 1
ATOM 628 O O . TRP A 1 83 ? 11.417 8.216 -5.304 1.00 46.81 83 TRP A O 1
ATOM 638 N N . SER A 1 84 ? 10.982 6.035 -5.504 1.00 45.78 84 SER A N 1
ATOM 639 C CA . SER A 1 84 ? 12.126 5.773 -6.368 1.00 45.78 84 SER A CA 1
ATOM 640 C C . SER A 1 84 ? 11.586 5.136 -7.630 1.00 45.78 84 SER A C 1
ATOM 642 O O . SER A 1 84 ? 11.026 4.048 -7.583 1.00 45.78 84 SER A O 1
ATOM 644 N N . LEU A 1 85 ? 11.680 5.846 -8.746 1.00 49.03 85 LEU A N 1
ATOM 645 C CA . LEU A 1 85 ? 11.413 5.274 -10.059 1.00 49.03 85 LEU A CA 1
ATOM 646 C C . LEU A 1 85 ? 12.705 4.660 -10.558 1.00 49.03 85 LEU A C 1
ATOM 648 O O . LEU A 1 85 ? 13.715 5.368 -10.620 1.00 49.03 85 LEU A O 1
ATOM 652 N N . TRP A 1 86 ? 12.664 3.373 -10.880 1.00 48.31 86 TRP A N 1
ATOM 653 C CA . TRP A 1 86 ? 13.784 2.710 -11.527 1.00 48.31 86 TRP A CA 1
ATOM 654 C C . TRP A 1 86 ? 13.461 2.571 -13.005 1.00 48.31 86 TRP A C 1
ATOM 656 O O . TRP A 1 86 ? 12.313 2.662 -13.435 1.00 48.31 86 TRP A O 1
ATOM 666 N N . TRP A 1 87 ? 14.513 2.423 -13.783 1.00 49.84 87 TRP A N 1
ATOM 667 C CA . TRP A 1 87 ? 14.466 2.431 -15.229 1.00 49.84 87 TRP A CA 1
ATOM 668 C C . TRP A 1 87 ? 15.543 1.500 -15.722 1.00 49.84 87 TRP A C 1
ATOM 670 O O . TRP A 1 87 ? 16.625 1.516 -15.141 1.00 49.84 87 TRP A O 1
ATOM 680 N N . ILE A 1 88 ? 15.277 0.747 -16.782 1.00 48.50 88 ILE A N 1
ATOM 681 C CA . ILE A 1 88 ? 16.294 0.015 -17.532 1.00 48.50 88 ILE A CA 1
ATOM 682 C C . ILE A 1 88 ? 16.021 0.232 -19.026 1.00 48.50 88 ILE A C 1
ATOM 684 O O . ILE A 1 88 ? 14.957 -0.135 -19.511 1.00 48.50 88 ILE A O 1
ATOM 688 N N . ASP A 1 89 ? 16.964 0.833 -19.754 1.00 53.22 89 ASP A N 1
ATOM 689 C CA . ASP A 1 89 ? 16.846 1.109 -21.196 1.00 53.22 89 ASP A CA 1
ATOM 690 C C . ASP A 1 89 ? 18.215 1.105 -21.873 1.00 53.22 89 ASP A C 1
ATOM 692 O O . ASP A 1 89 ? 19.219 1.441 -21.267 1.00 53.22 89 ASP A O 1
ATOM 696 N N . THR A 1 90 ? 18.258 0.774 -23.155 1.00 50.06 90 THR A N 1
ATOM 697 C CA . THR A 1 90 ? 19.457 0.843 -23.996 1.00 50.06 90 THR A CA 1
ATOM 698 C C . THR A 1 90 ? 19.694 2.239 -24.598 1.00 50.06 90 THR A C 1
ATOM 700 O O . THR A 1 90 ? 20.822 2.520 -24.993 1.00 50.06 90 THR A O 1
ATOM 703 N N . VAL A 1 91 ? 18.702 3.154 -24.654 1.00 52.69 91 VAL A N 1
ATOM 704 C CA . VAL A 1 91 ? 18.871 4.536 -25.176 1.00 52.69 91 VAL A CA 1
ATOM 705 C C . VAL A 1 91 ? 17.979 5.586 -24.483 1.00 52.69 91 VAL A C 1
ATOM 707 O O . VAL A 1 91 ? 16.810 5.729 -24.806 1.00 52.69 91 VAL A O 1
ATOM 710 N N . ARG A 1 92 ? 18.591 6.436 -23.638 1.00 59.22 92 ARG A N 1
ATOM 711 C CA . ARG A 1 92 ? 18.150 7.781 -23.169 1.00 59.22 92 ARG A CA 1
ATOM 712 C C . ARG A 1 92 ? 16.672 8.185 -23.429 1.00 59.22 92 ARG A C 1
ATOM 714 O O . ARG A 1 92 ? 16.415 9.179 -24.103 1.00 59.22 92 ARG A O 1
ATOM 721 N N . ARG A 1 93 ? 15.694 7.564 -22.756 1.00 64.62 93 ARG A N 1
ATOM 722 C CA . ARG A 1 93 ? 14.331 8.140 -22.595 1.00 64.62 93 ARG A CA 1
ATOM 723 C C . ARG A 1 93 ? 14.061 8.677 -21.185 1.00 64.62 93 ARG A C 1
ATOM 725 O O . ARG A 1 93 ? 13.017 8.446 -20.581 1.00 64.62 93 ARG A O 1
ATOM 732 N N . ARG A 1 94 ? 14.989 9.497 -20.675 1.00 73.44 94 ARG A N 1
ATOM 733 C CA . ARG A 1 94 ? 14.851 10.221 -19.391 1.00 73.44 94 ARG A CA 1
ATOM 734 C C . ARG A 1 94 ? 13.557 11.049 -19.302 1.00 73.44 94 ARG A C 1
ATOM 736 O O . ARG A 1 94 ? 13.080 11.302 -18.202 1.00 73.44 94 ARG A O 1
ATOM 743 N N . SER A 1 95 ? 12.989 11.463 -20.434 1.00 78.25 95 SER A N 1
ATOM 744 C CA . SER A 1 95 ? 11.738 12.226 -20.501 1.00 78.25 95 SER A CA 1
ATOM 745 C C . SER A 1 95 ? 10.545 11.485 -19.893 1.00 78.25 95 SER A C 1
ATOM 747 O O . SER A 1 95 ? 9.806 12.100 -19.134 1.00 78.25 95 SER A O 1
ATOM 749 N N . ILE A 1 96 ? 10.391 10.177 -20.139 1.00 78.19 96 ILE A N 1
ATOM 750 C CA . ILE A 1 96 ? 9.271 9.381 -19.599 1.00 78.19 96 ILE A CA 1
ATOM 751 C C . ILE A 1 96 ? 9.333 9.359 -18.067 1.00 78.19 96 ILE A C 1
ATOM 753 O O . ILE A 1 96 ? 8.343 9.653 -17.399 1.00 78.19 96 ILE A O 1
ATOM 757 N N . LEU A 1 97 ? 10.519 9.126 -17.498 1.00 76.25 97 LEU A N 1
ATOM 758 C CA . LEU A 1 97 ? 10.728 9.173 -16.048 1.00 76.25 97 LEU A CA 1
ATOM 759 C C . LEU A 1 97 ? 10.431 10.538 -15.438 1.00 76.25 97 LEU A C 1
ATOM 761 O O . LEU A 1 97 ? 9.887 10.615 -14.338 1.00 76.25 97 LEU A O 1
ATOM 765 N N . LEU A 1 98 ? 10.819 11.617 -16.119 1.00 83.69 98 LEU A N 1
ATOM 766 C CA . LEU A 1 98 ? 10.551 12.970 -15.645 1.00 83.69 98 LEU A CA 1
ATOM 767 C C . LEU A 1 98 ? 9.053 13.283 -15.686 1.00 83.69 98 LEU A C 1
ATOM 769 O O . LEU A 1 98 ? 8.558 13.904 -14.748 1.00 83.69 98 LEU A O 1
ATOM 773 N N . THR A 1 99 ? 8.328 12.802 -16.698 1.00 85.69 99 THR A N 1
ATOM 774 C CA . THR A 1 99 ? 6.864 12.905 -16.766 1.00 85.69 99 THR A CA 1
ATOM 775 C C . THR A 1 99 ? 6.207 12.177 -15.598 1.00 85.69 99 THR A C 1
ATOM 777 O O . THR A 1 99 ? 5.455 12.801 -14.851 1.00 85.69 99 THR A O 1
ATOM 780 N N . VAL A 1 100 ? 6.550 10.905 -15.370 1.00 83.75 100 VAL A N 1
ATOM 781 C CA . VAL A 1 100 ? 5.986 10.116 -14.260 1.00 83.75 100 VAL A CA 1
ATOM 782 C C . VAL A 1 100 ? 6.347 10.738 -12.905 1.00 83.75 100 VAL A C 1
ATOM 784 O O . VAL A 1 100 ? 5.495 10.919 -12.037 1.00 83.75 100 VAL A O 1
ATOM 787 N N . SER A 1 101 ? 7.600 11.163 -12.728 1.00 85.00 101 SER A N 1
ATOM 788 C CA . SER A 1 101 ? 8.051 11.870 -11.525 1.00 85.00 101 SER A CA 1
ATOM 789 C C . SER A 1 101 ? 7.276 13.173 -11.297 1.00 85.00 101 SER A C 1
ATOM 791 O O . SER A 1 101 ? 6.933 13.493 -10.159 1.00 85.00 101 SER A O 1
ATOM 793 N N . SER A 1 102 ? 7.011 13.935 -12.361 1.00 88.00 102 SER A N 1
ATOM 794 C CA . SER A 1 102 ? 6.232 15.174 -12.300 1.00 88.00 102 SER A CA 1
ATOM 795 C C . SER A 1 102 ? 4.781 14.900 -11.902 1.00 88.00 102 SER A C 1
ATOM 797 O O . SER A 1 102 ? 4.266 15.550 -10.992 1.00 88.00 102 SER A O 1
ATOM 799 N N . GLN A 1 103 ? 4.146 13.883 -12.496 1.00 87.44 103 GLN A N 1
ATOM 800 C CA . GLN A 1 103 ? 2.785 13.460 -12.148 1.00 87.44 103 GLN A CA 1
ATOM 801 C C . GLN A 1 103 ? 2.672 13.090 -10.664 1.00 87.44 103 GLN A C 1
ATOM 803 O O . GLN A 1 103 ? 1.800 13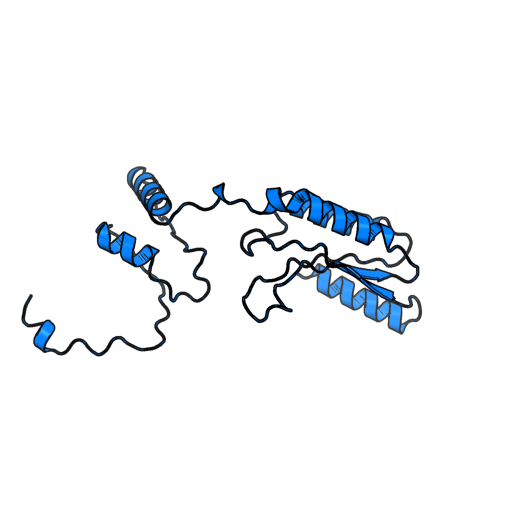.615 -9.973 1.00 87.44 103 GLN A O 1
ATOM 808 N N . ILE A 1 104 ? 3.600 12.276 -10.144 1.00 86.88 104 ILE A N 1
ATOM 809 C CA . ILE A 1 104 ? 3.659 11.932 -8.712 1.00 86.88 104 ILE A CA 1
ATOM 810 C C . ILE A 1 104 ? 3.793 13.203 -7.860 1.00 86.88 104 ILE A C 1
ATOM 812 O O . ILE A 1 104 ? 3.092 13.363 -6.860 1.00 86.88 104 ILE A O 1
ATOM 816 N N . GLY A 1 105 ? 4.665 14.132 -8.264 1.00 86.12 105 GLY A N 1
ATOM 817 C CA . GLY A 1 105 ? 4.865 15.410 -7.581 1.00 86.12 105 GLY A CA 1
ATOM 818 C C . GLY A 1 105 ? 3.600 16.272 -7.509 1.00 86.12 105 GLY A C 1
ATOM 819 O O . GLY A 1 105 ? 3.280 16.798 -6.439 1.00 86.12 105 GLY A O 1
ATOM 820 N N . MET A 1 106 ? 2.863 16.388 -8.617 1.00 89.56 106 MET A N 1
ATOM 821 C CA . MET A 1 106 ? 1.607 17.145 -8.695 1.00 89.56 106 MET A CA 1
ATOM 822 C C . MET A 1 106 ? 0.494 16.501 -7.861 1.00 89.56 106 MET A C 1
ATOM 824 O O . MET A 1 106 ? -0.255 17.197 -7.179 1.00 89.56 106 MET A O 1
ATOM 828 N N . GLN A 1 107 ? 0.433 15.169 -7.850 1.00 88.56 107 GLN A N 1
ATOM 829 C CA . GLN A 1 107 ? -0.611 14.396 -7.175 1.00 88.56 107 GLN A CA 1
ATOM 830 C C . GLN A 1 107 ? -0.338 14.136 -5.684 1.00 88.56 107 GLN A C 1
ATOM 832 O O . GLN A 1 107 ? -1.128 13.485 -5.002 1.00 88.56 107 GLN A O 1
ATOM 837 N N . ARG A 1 108 ? 0.759 14.674 -5.132 1.00 85.31 108 ARG A N 1
ATOM 838 C CA . ARG A 1 108 ? 1.209 14.403 -3.754 1.00 85.31 108 ARG A CA 1
ATOM 839 C C . ARG A 1 108 ? 0.145 14.592 -2.675 1.00 85.31 108 ARG A C 1
ATOM 841 O O . ARG A 1 108 ? 0.125 13.836 -1.717 1.00 85.31 108 ARG A O 1
ATOM 848 N N . LYS A 1 109 ? -0.717 15.606 -2.816 1.00 84.56 109 LYS A N 1
ATOM 849 C CA . LYS A 1 109 ? -1.775 15.898 -1.837 1.00 84.56 109 LYS A CA 1
ATOM 850 C C . LYS A 1 109 ? -2.937 14.914 -1.957 1.00 84.56 109 LYS A C 1
ATOM 852 O O . LYS A 1 109 ? -3.461 14.478 -0.940 1.00 84.56 109 LYS A O 1
ATOM 857 N N . ALA A 1 110 ? -3.298 14.547 -3.187 1.00 86.06 110 ALA A N 1
ATOM 858 C CA . ALA A 1 110 ? -4.377 13.604 -3.464 1.00 86.06 110 ALA A CA 1
ATOM 859 C C . ALA A 1 110 ? -4.059 12.183 -2.964 1.00 86.06 110 ALA A C 1
ATOM 861 O O . ALA A 1 110 ? -4.973 11.426 -2.673 1.00 86.06 110 ALA A O 1
ATOM 862 N N . MET A 1 111 ? -2.776 11.844 -2.791 1.00 80.38 111 MET A N 1
ATOM 863 C CA . MET A 1 111 ? -2.336 10.549 -2.252 1.00 80.38 111 MET A CA 1
ATOM 864 C C . MET A 1 111 ? -2.380 10.439 -0.715 1.00 80.38 111 MET A C 1
ATOM 866 O O . MET A 1 111 ? -2.100 9.368 -0.181 1.00 80.38 111 MET A O 1
ATOM 870 N N . SER A 1 112 ? -2.695 11.511 0.021 1.00 75.31 112 SER A N 1
ATOM 871 C CA . SER A 1 112 ? -2.606 11.504 1.492 1.00 75.31 112 SER A CA 1
ATOM 872 C C . SER A 1 112 ? -3.879 11.061 2.225 1.00 75.31 112 SER A C 1
ATOM 874 O O . SER A 1 112 ? -3.803 10.927 3.440 1.00 75.31 112 SER A O 1
ATOM 876 N N . TYR A 1 113 ? -5.005 10.841 1.530 1.00 75.06 113 TYR A N 1
ATOM 877 C CA . TYR A 1 113 ? -6.257 10.190 1.984 1.00 75.06 113 TYR A CA 1
ATOM 878 C C . TYR A 1 113 ? -6.629 10.267 3.484 1.00 75.06 113 TYR A C 1
ATOM 880 O O . TYR A 1 113 ? -7.141 9.304 4.053 1.00 75.06 113 TYR A O 1
ATOM 888 N N . GLY A 1 114 ? -6.419 11.412 4.141 1.00 67.12 114 GLY A N 1
ATOM 889 C CA . GLY A 1 114 ? -6.586 11.522 5.597 1.00 67.12 114 GLY A CA 1
ATOM 890 C C . GLY A 1 114 ? -8.001 11.185 6.081 1.00 67.12 114 GLY A C 1
ATOM 891 O O . GLY A 1 114 ? -8.169 10.654 7.170 1.00 67.12 114 GLY A O 1
ATOM 892 N N . GLU A 1 115 ? -9.004 11.421 5.238 1.00 71.19 115 GLU A N 1
ATOM 893 C CA . GLU A 1 115 ? -10.422 11.182 5.529 1.00 71.19 115 GLU A CA 1
ATOM 894 C C . GLU A 1 115 ? -10.808 9.695 5.557 1.00 71.19 115 GLU A C 1
ATOM 896 O O . GLU A 1 115 ? -11.838 9.342 6.125 1.00 71.19 115 GLU A O 1
ATOM 901 N N . LEU A 1 116 ? -9.992 8.808 4.973 1.00 79.31 116 LEU A N 1
ATOM 902 C CA . LEU A 1 116 ? -10.273 7.367 4.954 1.00 79.31 116 LEU A CA 1
ATOM 903 C C . LEU A 1 116 ? -9.956 6.675 6.285 1.00 79.31 116 LEU A C 1
ATOM 905 O O . LEU A 1 116 ? -10.295 5.504 6.456 1.00 79.31 116 LEU A O 1
ATOM 909 N N . LEU A 1 117 ? -9.292 7.367 7.215 1.00 83.25 117 LEU A N 1
ATOM 910 C CA . LEU A 1 117 ? -8.875 6.802 8.492 1.00 83.25 117 LEU A CA 1
ATOM 911 C C . LEU A 1 117 ? -9.664 7.443 9.634 1.00 83.25 117 LEU A C 1
ATOM 913 O O . LEU A 1 117 ? -9.377 8.584 10.004 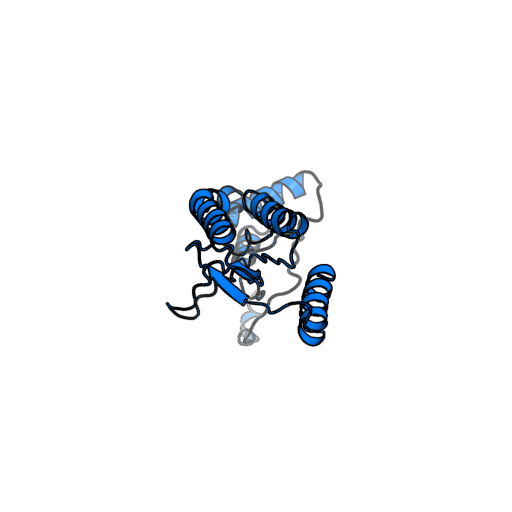1.00 83.25 117 LEU A O 1
ATOM 917 N N . PRO A 1 118 ? -10.649 6.732 10.213 1.00 85.88 118 PRO A N 1
ATOM 918 C CA . PRO A 1 118 ? -11.334 7.232 11.390 1.00 85.88 118 PRO A CA 1
ATOM 919 C C . PRO A 1 118 ? -10.356 7.328 12.566 1.00 85.88 118 PRO A C 1
ATOM 921 O O . PRO A 1 118 ? -9.406 6.547 12.676 1.00 85.88 118 PRO A O 1
ATOM 924 N N . SER A 1 119 ? -10.619 8.266 13.479 1.00 90.94 119 SER A N 1
ATOM 925 C CA . SER A 1 119 ? -9.971 8.248 14.792 1.00 90.94 119 SER A CA 1
ATOM 926 C C . SER A 1 119 ? -10.349 6.972 15.552 1.00 90.94 119 SER A C 1
ATOM 928 O O . SER A 1 119 ? -11.321 6.296 15.201 1.00 90.94 119 SER A O 1
ATOM 930 N N . VAL A 1 120 ? -9.613 6.652 16.619 1.00 92.19 120 VAL A N 1
ATOM 931 C CA . VAL A 1 120 ? -9.918 5.489 17.468 1.00 92.19 120 VAL A CA 1
ATOM 932 C C . VAL A 1 120 ? -11.356 5.570 17.986 1.00 92.19 120 VAL A C 1
ATOM 934 O O . VAL A 1 120 ? -12.117 4.614 17.860 1.00 92.19 120 VAL A O 1
ATOM 937 N N . GLU A 1 121 ? -11.762 6.734 18.484 1.00 93.31 121 GLU A N 1
ATOM 938 C CA . GLU A 1 121 ? -13.095 6.987 19.025 1.00 93.31 121 GLU A CA 1
ATOM 939 C C . GLU A 1 121 ? -14.182 6.780 17.962 1.00 93.31 121 GLU A C 1
ATOM 941 O O . GLU A 1 121 ? -15.115 6.006 18.177 1.00 93.31 121 GLU A O 1
ATOM 946 N N . SER A 1 122 ? -14.023 7.413 16.794 1.00 93.38 122 SER A N 1
ATOM 947 C CA . SER A 1 122 ? -14.970 7.314 15.674 1.00 93.38 122 SER A CA 1
ATOM 948 C C . SER A 1 122 ? -15.057 5.890 15.109 1.00 93.38 122 SER A C 1
ATOM 950 O O . SER A 1 122 ? -16.142 5.397 14.779 1.00 93.38 122 SER A O 1
ATOM 952 N N . GLY A 1 123 ? -13.923 5.187 15.050 1.00 93.25 123 GLY A N 1
ATOM 953 C CA . GLY A 1 123 ? -13.856 3.785 14.650 1.00 93.25 123 GLY A CA 1
ATOM 954 C C . GLY A 1 123 ? -14.639 2.884 15.604 1.00 93.25 123 GLY A C 1
ATOM 955 O O . GLY A 1 123 ? -15.416 2.037 15.156 1.00 93.25 123 GLY A O 1
ATOM 956 N N . ILE A 1 124 ? -14.514 3.112 16.916 1.00 94.06 124 ILE A N 1
ATOM 957 C CA . ILE A 1 124 ? -15.299 2.386 17.918 1.00 94.06 124 ILE A CA 1
ATOM 958 C C . ILE A 1 124 ? -16.791 2.715 17.819 1.00 94.06 124 ILE A C 1
ATOM 960 O O . ILE A 1 124 ? -17.614 1.800 17.881 1.00 94.06 124 ILE A O 1
ATOM 964 N N . ASP A 1 125 ? -17.169 3.978 17.633 1.00 94.75 125 ASP A N 1
ATOM 965 C CA . ASP A 1 125 ? -18.583 4.346 17.485 1.00 94.75 125 ASP A CA 1
ATOM 966 C C . ASP A 1 125 ? -19.217 3.714 16.242 1.00 94.75 125 ASP A C 1
ATOM 968 O O . ASP A 1 125 ? -20.327 3.176 16.308 1.00 94.75 125 ASP A O 1
ATOM 972 N N . THR A 1 126 ? -18.470 3.663 15.139 1.00 93.50 126 THR A N 1
ATOM 973 C CA . THR A 1 126 ? -18.878 2.948 13.925 1.00 93.50 126 THR A CA 1
ATOM 974 C C . THR A 1 126 ? -19.053 1.453 14.196 1.00 93.50 126 THR A C 1
ATOM 976 O O . THR A 1 126 ? -20.077 0.876 13.830 1.00 93.50 126 THR A O 1
ATOM 979 N N . ALA A 1 127 ? -18.108 0.818 14.895 1.00 92.94 127 ALA A N 1
ATOM 980 C CA . ALA A 1 127 ? -18.208 -0.595 15.253 1.00 92.94 127 ALA A CA 1
ATOM 981 C C . ALA A 1 127 ? -19.421 -0.895 16.145 1.00 92.94 127 ALA A C 1
ATOM 983 O O . ALA A 1 127 ? -20.133 -1.870 15.901 1.00 92.94 127 ALA A O 1
ATOM 984 N N . LYS A 1 128 ? -19.708 -0.040 17.135 1.00 92.50 128 LYS A N 1
ATOM 985 C CA . LYS A 1 128 ? -20.899 -0.168 17.989 1.00 92.50 128 LYS A CA 1
ATOM 986 C C . LYS A 1 128 ? -22.180 -0.103 17.170 1.00 92.50 128 LYS A C 1
ATOM 988 O O . LYS A 1 128 ? -23.054 -0.944 17.358 1.00 92.50 128 LYS A O 1
ATOM 993 N N . LYS A 1 129 ? -22.276 0.858 16.248 1.00 93.88 129 LYS A N 1
ATOM 994 C CA . LYS A 1 129 ? -23.433 0.998 15.359 1.00 93.88 129 LYS A CA 1
ATOM 995 C C . LYS A 1 129 ? -23.653 -0.272 14.532 1.00 93.88 129 LYS A C 1
ATOM 997 O O . LYS A 1 129 ? -24.745 -0.829 14.568 1.00 93.88 129 LYS A O 1
ATOM 1002 N N . LEU A 1 130 ? -22.605 -0.777 13.878 1.00 93.94 130 LEU A N 1
ATOM 1003 C CA . LEU A 1 130 ? -22.666 -2.014 13.088 1.00 93.94 130 LEU A CA 1
ATOM 1004 C C . LEU A 1 130 ? -23.113 -3.213 13.934 1.00 93.94 130 LEU A C 1
ATOM 1006 O O . LEU A 1 130 ? -23.960 -4.001 13.520 1.00 93.94 130 LEU A O 1
ATOM 1010 N N . VAL A 1 131 ? -22.589 -3.317 15.154 1.00 92.25 131 VAL A N 1
ATOM 1011 C CA . VAL A 1 131 ? -22.973 -4.355 16.109 1.00 92.25 131 VAL A CA 1
ATOM 1012 C C . VAL A 1 131 ? -24.450 -4.251 16.511 1.00 92.25 131 VAL A C 1
ATOM 1014 O O . VAL A 1 131 ? -25.124 -5.280 16.563 1.00 92.25 131 VAL A O 1
ATOM 1017 N N . CYS A 1 132 ? -24.957 -3.048 16.792 1.00 90.75 132 CYS A N 1
ATOM 1018 C CA . CYS A 1 132 ? -26.370 -2.812 17.109 1.00 90.75 132 CYS A CA 1
ATOM 1019 C C . CYS A 1 132 ? -27.295 -3.138 15.929 1.00 90.75 132 CYS A C 1
ATOM 1021 O O . CYS A 1 132 ? -28.400 -3.623 16.139 1.00 90.75 132 CYS A O 1
ATOM 1023 N N . GLU A 1 133 ? -26.822 -2.940 14.699 1.00 95.25 133 GLU A N 1
ATOM 1024 C CA . GLU A 1 133 ? -27.508 -3.329 13.459 1.00 95.25 133 GLU A CA 1
ATOM 1025 C C . GLU A 1 133 ? -27.439 -4.845 13.175 1.00 95.25 133 GLU A C 1
ATOM 1027 O O . GLU A 1 133 ? -27.893 -5.303 12.130 1.00 95.25 133 GLU A O 1
ATOM 1032 N N . GLY A 1 134 ? -26.850 -5.646 14.072 1.00 93.69 134 GLY A N 1
ATOM 1033 C CA . GLY A 1 134 ? -26.713 -7.097 13.906 1.00 93.69 134 GLY A CA 1
ATOM 1034 C C . GLY A 1 134 ? -25.590 -7.522 12.954 1.00 93.69 134 GLY A C 1
ATOM 1035 O O . GLY A 1 134 ? -25.447 -8.708 12.661 1.00 93.69 134 GLY A O 1
ATOM 1036 N N . ARG A 1 135 ? -24.751 -6.588 12.489 1.00 91.88 135 ARG A N 1
ATOM 1037 C CA . ARG A 1 135 ? -23.636 -6.861 11.572 1.00 91.88 135 ARG A CA 1
ATOM 1038 C C . ARG A 1 135 ? -22.422 -7.324 12.374 1.00 91.88 135 ARG A C 1
ATOM 1040 O O . ARG A 1 135 ? -21.637 -6.515 12.863 1.00 91.88 135 ARG A O 1
ATOM 1047 N N . ARG A 1 136 ? -22.294 -8.641 12.549 1.00 89.00 136 ARG A N 1
ATOM 1048 C CA . ARG A 1 136 ? -21.206 -9.301 13.290 1.00 89.00 136 ARG A CA 1
ATOM 1049 C C . ARG A 1 136 ? -20.588 -10.434 12.451 1.00 89.00 136 ARG A C 1
ATOM 1051 O O . ARG A 1 136 ? -21.336 -11.085 11.725 1.00 89.00 136 ARG A O 1
ATOM 1058 N N . PRO A 1 137 ? -19.273 -10.711 12.570 1.00 91.56 137 PRO A N 1
ATOM 1059 C CA . PRO A 1 137 ? -18.293 -10.037 13.430 1.00 91.56 137 PRO A CA 1
ATOM 1060 C C . PRO A 1 137 ? -17.830 -8.678 12.874 1.00 91.56 137 PRO A C 1
ATOM 1062 O O . PRO A 1 137 ? -17.876 -8.443 11.669 1.00 91.56 137 PRO A O 1
ATOM 1065 N N . VAL A 1 138 ? -17.357 -7.793 13.759 1.00 92.75 138 VAL A N 1
ATOM 1066 C CA . VAL A 1 138 ? -16.664 -6.544 13.393 1.00 92.75 138 VAL A CA 1
ATOM 1067 C C . VAL A 1 138 ? -15.202 -6.672 13.798 1.00 92.75 138 VAL A C 1
ATOM 1069 O O . VAL A 1 138 ? -14.913 -7.026 14.939 1.00 92.75 138 VAL A O 1
ATOM 1072 N N . ILE A 1 139 ? -14.291 -6.384 12.870 1.00 92.19 139 ILE A N 1
ATOM 1073 C CA . ILE A 1 139 ? -12.846 -6.420 13.108 1.00 92.19 139 ILE A CA 1
ATOM 1074 C C . ILE A 1 139 ? -12.333 -4.980 13.143 1.00 92.19 139 ILE A C 1
ATOM 1076 O O . ILE A 1 139 ? -12.486 -4.241 12.172 1.00 92.19 139 ILE A O 1
ATOM 1080 N N . LEU A 1 140 ? -11.730 -4.595 14.266 1.00 90.19 140 LEU A N 1
ATOM 1081 C CA . LEU A 1 140 ? -11.040 -3.319 14.434 1.00 90.19 140 LEU A CA 1
ATOM 1082 C C . LEU A 1 140 ? -9.542 -3.543 14.230 1.00 90.19 140 LEU A C 1
ATOM 1084 O O . LEU A 1 140 ? -8.946 -4.365 14.922 1.00 90.19 140 LEU A O 1
ATOM 1088 N N . LEU A 1 141 ? -8.946 -2.818 13.285 1.00 89.12 141 LEU A N 1
ATOM 1089 C CA . LEU A 1 141 ? -7.513 -2.873 12.993 1.00 89.12 141 LEU A CA 1
ATOM 1090 C C . LEU A 1 141 ? -6.895 -1.502 13.256 1.00 89.12 141 LEU A C 1
ATOM 1092 O O . LEU A 1 141 ? -7.319 -0.505 12.670 1.00 89.12 141 LEU A O 1
ATOM 1096 N N . GLU A 1 142 ? -5.892 -1.448 14.130 1.00 87.50 142 GLU A N 1
ATOM 1097 C CA . GLU A 1 142 ? -5.176 -0.212 14.426 1.00 87.50 142 GLU A CA 1
ATOM 1098 C C . GLU A 1 142 ? -4.083 0.021 13.381 1.00 87.50 142 GLU A C 1
ATOM 1100 O O . GLU A 1 142 ? -3.088 -0.693 13.325 1.00 87.50 142 GLU A O 1
ATOM 1105 N N . HIS A 1 143 ? -4.258 1.031 12.528 1.00 81.94 143 HIS A N 1
ATOM 1106 C CA . HIS A 1 143 ? -3.337 1.252 11.413 1.00 81.94 143 HIS A CA 1
ATOM 1107 C C . HIS A 1 143 ? -1.887 1.528 11.866 1.00 81.94 143 HIS A C 1
ATOM 1109 O O . HIS A 1 143 ? -0.942 1.036 11.240 1.00 81.94 143 HIS A O 1
ATOM 1115 N N . ALA A 1 144 ? -1.710 2.320 12.926 1.00 79.88 144 ALA A N 1
ATOM 1116 C CA . ALA A 1 144 ? -0.389 2.694 13.425 1.00 79.88 144 ALA A CA 1
ATOM 1117 C C . ALA A 1 144 ? 0.402 1.493 13.970 1.00 79.88 144 ALA A C 1
ATOM 1119 O O . ALA A 1 144 ? 1.627 1.562 14.058 1.00 79.88 144 ALA A O 1
ATOM 1120 N N . ASP A 1 145 ? -0.286 0.396 14.284 1.00 84.56 145 ASP A N 1
ATOM 1121 C CA . ASP A 1 145 ? 0.289 -0.756 14.948 1.00 84.56 145 ASP A CA 1
ATOM 1122 C C . ASP A 1 145 ? 0.479 -1.936 13.992 1.00 84.56 145 ASP A C 1
ATOM 1124 O O . ASP A 1 145 ? -0.400 -2.770 13.782 1.00 84.56 145 ASP A O 1
ATOM 1128 N N . ARG A 1 146 ? 1.669 -2.005 13.394 1.00 77.88 146 ARG A N 1
ATOM 1129 C CA . ARG A 1 146 ? 2.068 -3.144 12.551 1.00 77.88 146 ARG A CA 1
ATOM 1130 C C . ARG A 1 146 ? 2.841 -4.219 13.311 1.00 77.88 146 ARG A C 1
ATOM 1132 O O . ARG A 1 146 ? 3.119 -5.269 12.736 1.00 77.88 146 ARG A O 1
ATOM 1139 N N . MET A 1 147 ? 3.207 -3.948 14.563 1.00 83.81 147 MET A N 1
ATOM 1140 C CA . MET A 1 147 ? 3.996 -4.845 15.415 1.00 83.81 147 MET A CA 1
ATOM 1141 C C . MET A 1 147 ? 3.154 -5.502 16.515 1.00 83.81 147 MET A C 1
ATOM 1143 O O . MET A 1 147 ? 3.632 -6.426 17.173 1.00 83.81 147 MET A O 1
ATOM 1147 N N . HIS A 1 148 ? 1.883 -5.112 16.613 1.00 84.56 148 HIS A N 1
ATOM 1148 C CA . HIS A 1 148 ? 0.879 -5.580 17.560 1.00 84.56 148 HIS A CA 1
ATOM 1149 C C . HIS A 1 148 ? 1.202 -5.233 19.017 1.00 84.56 148 HIS A C 1
ATOM 1151 O O . HIS A 1 148 ? 0.855 -6.004 19.904 1.00 84.56 148 HIS A O 1
ATOM 1157 N N . ASP A 1 149 ? 1.904 -4.136 19.285 1.00 86.56 149 ASP A N 1
ATOM 1158 C CA . ASP A 1 149 ? 2.283 -3.699 20.636 1.00 86.56 149 ASP A CA 1
ATOM 1159 C C . ASP A 1 149 ? 1.528 -2.443 21.108 1.00 86.56 149 ASP A C 1
ATOM 1161 O O . ASP A 1 149 ? 1.715 -1.978 22.238 1.00 86.56 149 ASP A O 1
ATOM 1165 N N . SER A 1 150 ? 0.629 -1.908 20.281 1.00 88.81 150 SER A N 1
ATOM 1166 C CA . SER A 1 150 ? -0.193 -0.760 20.631 1.00 88.81 150 SER A CA 1
ATOM 1167 C C . SER A 1 150 ? -1.388 -1.139 21.499 1.00 88.81 150 SER A C 1
ATOM 1169 O O . SER A 1 150 ? -1.970 -2.220 21.424 1.00 88.81 150 SER A O 1
ATOM 1171 N N . THR A 1 151 ? -1.789 -0.188 22.341 1.00 90.50 151 THR A N 1
ATOM 1172 C CA . THR A 1 151 ? -2.904 -0.345 23.278 1.00 90.50 151 THR A CA 1
ATOM 1173 C C . THR A 1 151 ? -3.975 0.731 23.125 1.00 90.50 151 THR A C 1
ATOM 1175 O O . THR A 1 151 ? -4.892 0.769 23.942 1.00 90.50 151 THR A O 1
ATOM 1178 N N . TYR A 1 152 ? -3.922 1.600 22.106 1.00 92.44 152 TYR A N 1
ATOM 1179 C CA . TYR A 1 152 ? -4.881 2.706 21.975 1.00 92.44 152 TYR A CA 1
ATOM 1180 C C . TYR A 1 152 ? -6.314 2.208 21.769 1.00 92.44 152 TYR A C 1
ATOM 1182 O O . TYR A 1 152 ? -7.205 2.606 22.525 1.00 92.44 152 TYR A O 1
ATOM 1190 N N . VAL A 1 153 ? -6.537 1.294 20.816 1.00 92.56 153 VAL A N 1
ATOM 1191 C CA . VAL A 1 153 ? -7.865 0.688 20.615 1.00 92.56 153 VAL A CA 1
ATOM 1192 C C . VAL A 1 153 ? -8.290 -0.119 21.844 1.00 92.56 153 VAL A C 1
ATOM 1194 O O . VAL A 1 153 ? -9.420 0.025 22.308 1.00 92.56 153 VAL A O 1
ATOM 1197 N N . LEU A 1 154 ? -7.386 -0.918 22.424 1.00 91.25 154 LEU A N 1
ATOM 1198 C CA . LEU A 1 154 ? -7.675 -1.721 23.619 1.00 91.25 154 LEU A CA 1
ATOM 1199 C C . LEU A 1 154 ? -8.119 -0.853 24.804 1.00 91.25 154 LEU A C 1
ATOM 1201 O O . LEU A 1 154 ? -9.117 -1.147 25.461 1.00 91.25 154 LEU A O 1
ATOM 1205 N N . ARG A 1 155 ? -7.398 0.238 25.062 1.00 92.56 155 ARG A N 1
ATOM 1206 C CA . ARG A 1 155 ? -7.715 1.192 26.125 1.00 92.56 155 ARG A CA 1
ATOM 1207 C C . ARG A 1 155 ? -9.107 1.785 25.936 1.00 92.56 155 ARG A C 1
ATOM 1209 O O . ARG A 1 155 ? -9.851 1.876 26.910 1.00 92.56 155 ARG A O 1
ATOM 1216 N N . GLU A 1 156 ? -9.475 2.137 24.708 1.00 94.12 156 GLU A N 1
ATOM 1217 C CA . GLU A 1 156 ? -10.790 2.713 24.414 1.00 94.12 156 GLU A CA 1
ATOM 1218 C C . GLU A 1 156 ? -11.924 1.683 24.562 1.00 94.12 156 GLU A C 1
ATOM 1220 O O . GLU A 1 156 ? -12.965 1.977 25.153 1.00 94.12 156 GLU A O 1
ATOM 1225 N N . VAL A 1 157 ? -11.710 0.442 24.109 1.00 92.06 157 VAL A N 1
ATOM 1226 C CA . VAL A 1 157 ? -12.640 -0.685 24.313 1.00 92.06 157 VAL A CA 1
ATOM 1227 C C . VAL A 1 157 ? -12.902 -0.917 25.805 1.00 92.06 157 VAL A C 1
ATOM 1229 O O . VAL A 1 157 ? -14.061 -1.041 26.214 1.00 92.06 157 VAL A O 1
ATOM 1232 N N . LEU A 1 158 ? -11.839 -0.962 26.618 1.00 91.69 158 LEU A N 1
ATOM 1233 C CA . LEU A 1 158 ? -11.928 -1.176 28.066 1.00 91.69 158 LEU A CA 1
ATOM 1234 C C . LEU A 1 158 ? -12.600 0.005 28.770 1.00 91.69 158 LEU A C 1
ATOM 1236 O O . LEU A 1 158 ? -13.493 -0.203 29.592 1.00 91.69 158 LEU A O 1
ATOM 1240 N N . GLY A 1 159 ? -12.227 1.237 28.412 1.00 93.12 159 GLY A N 1
ATOM 1241 C CA . GLY A 1 159 ? -12.833 2.455 28.950 1.00 93.12 159 GLY A CA 1
ATOM 1242 C C . GLY A 1 159 ? -14.340 2.526 28.688 1.00 93.12 159 GLY A C 1
ATOM 1243 O O . GLY A 1 159 ? -15.107 2.910 29.570 1.00 93.12 159 GLY A O 1
ATOM 1244 N N . ARG A 1 160 ? -14.785 2.068 27.511 1.00 91.94 160 ARG A N 1
ATOM 1245 C CA . ARG A 1 160 ? -16.206 2.004 27.128 1.00 91.94 160 ARG A CA 1
ATOM 1246 C C . ARG A 1 160 ? -16.915 0.713 27.544 1.00 91.94 160 ARG A C 1
ATOM 1248 O O . ARG A 1 160 ? -18.110 0.584 27.279 1.00 91.94 160 ARG A O 1
ATOM 1255 N N . LYS A 1 161 ? -16.211 -0.228 28.186 1.00 90.50 161 LYS A N 1
ATOM 1256 C CA . LYS A 1 161 ? -16.733 -1.529 28.645 1.00 90.50 161 LYS A CA 1
ATOM 1257 C C . LYS A 1 161 ? -17.494 -2.291 27.551 1.00 90.50 161 LYS A C 1
ATOM 1259 O O . LYS A 1 161 ? -18.594 -2.793 27.788 1.00 90.50 161 LYS A O 1
ATOM 1264 N N . LEU A 1 162 ? -16.942 -2.349 26.337 1.00 88.00 162 LEU A N 1
ATOM 1265 C CA . LEU A 1 162 ? -17.625 -3.019 25.228 1.00 88.00 162 LEU A CA 1
ATOM 1266 C C . LEU A 1 162 ? -17.717 -4.534 25.474 1.00 88.00 162 LEU A C 1
ATOM 1268 O O . LEU A 1 162 ? -16.689 -5.186 25.671 1.00 88.00 162 LEU A O 1
ATOM 1272 N N . PRO A 1 163 ? -18.925 -5.121 25.447 1.00 83.50 163 PRO A N 1
ATOM 1273 C CA . PRO A 1 163 ? -19.096 -6.547 25.680 1.00 83.50 163 PRO A CA 1
ATOM 1274 C C . PRO A 1 163 ? -18.684 -7.354 24.442 1.00 83.50 163 PRO A C 1
ATOM 1276 O O . PRO A 1 163 ? -18.634 -6.822 23.334 1.00 83.50 163 PRO A O 1
ATOM 1279 N N . TRP A 1 164 ? -18.439 -8.656 24.621 1.00 85.75 164 TRP A N 1
ATOM 1280 C CA . TRP A 1 164 ? -18.153 -9.600 23.524 1.00 85.75 164 TRP A CA 1
ATOM 1281 C C . TRP A 1 164 ? -16.957 -9.206 22.642 1.00 85.75 164 TRP A C 1
ATOM 1283 O O . TRP A 1 164 ? -16.937 -9.501 21.449 1.00 85.75 164 TRP A O 1
ATOM 1293 N N . THR A 1 165 ? -15.965 -8.531 23.227 1.00 90.56 165 THR A N 1
ATOM 1294 C CA . THR A 1 165 ? -14.743 -8.132 22.523 1.00 90.56 165 THR A CA 1
ATOM 1295 C C . THR A 1 165 ? -13.629 -9.132 22.810 1.00 90.56 165 THR A C 1
ATOM 1297 O O . THR A 1 165 ? -13.421 -9.514 23.960 1.00 90.56 165 THR A O 1
ATOM 1300 N N . ALA A 1 166 ? -12.906 -9.543 21.771 1.00 90.12 166 ALA A N 1
ATOM 1301 C CA . ALA A 1 166 ? -11.730 -10.399 21.880 1.00 90.12 166 ALA A CA 1
ATOM 1302 C C . ALA A 1 166 ? -10.508 -9.686 21.290 1.00 90.12 166 ALA A C 1
ATOM 1304 O O . ALA A 1 166 ? -10.615 -9.024 20.257 1.00 90.12 166 ALA A O 1
ATOM 1305 N N . VAL A 1 167 ? -9.352 -9.845 21.936 1.00 88.94 167 VAL A N 1
ATOM 1306 C CA . VAL A 1 167 ? -8.056 -9.357 21.447 1.00 88.94 167 VAL A CA 1
ATOM 1307 C C . VAL A 1 167 ? -7.227 -10.585 21.078 1.00 88.94 167 VAL A C 1
ATOM 1309 O O . VAL A 1 167 ? -6.784 -11.293 21.981 1.00 88.94 167 VAL A O 1
ATOM 1312 N N . PRO A 1 168 ? -7.062 -10.899 19.783 1.00 82.94 168 PRO A N 1
ATOM 1313 C CA . PRO A 1 168 ? -6.459 -12.164 19.369 1.00 82.94 168 PRO A CA 1
ATOM 1314 C C . PRO A 1 168 ? -4.954 -12.222 19.648 1.00 82.94 168 PRO A C 1
ATOM 1316 O O . PRO A 1 168 ? -4.417 -13.302 19.878 1.00 82.94 168 PRO A O 1
ATOM 1319 N N . TYR A 1 169 ? -4.271 -11.076 19.618 1.00 83.94 169 TYR A N 1
ATOM 1320 C CA . TYR A 1 169 ? -2.829 -10.997 19.796 1.00 83.94 169 TYR A CA 1
ATOM 1321 C C . TYR A 1 169 ? -2.419 -9.609 20.296 1.00 83.94 169 TYR A C 1
ATOM 1323 O O . TYR A 1 169 ? -2.926 -8.602 19.807 1.00 83.94 169 TYR A O 1
ATOM 1331 N N . LEU A 1 170 ? -1.506 -9.581 21.268 1.00 86.75 170 LEU A N 1
ATOM 1332 C CA . LEU A 1 170 ? -0.814 -8.386 21.741 1.00 86.75 170 LEU A CA 1
ATOM 1333 C C . LEU A 1 170 ? 0.633 -8.788 22.056 1.00 86.75 170 LEU A C 1
ATOM 1335 O O . LEU A 1 170 ? 0.880 -9.648 22.903 1.00 86.75 170 LEU A O 1
ATOM 1339 N N . SER A 1 171 ? 1.579 -8.194 21.342 1.00 84.06 171 SER A N 1
ATOM 1340 C CA . SER A 1 171 ? 3.009 -8.352 21.553 1.00 84.06 171 SER A CA 1
ATOM 1341 C C . SER A 1 171 ? 3.427 -7.543 22.776 1.00 84.06 171 SER A C 1
ATOM 1343 O O . SER A 1 171 ? 3.298 -6.321 22.811 1.00 84.06 171 SER A O 1
ATOM 1345 N N . ILE A 1 172 ? 3.919 -8.232 23.804 1.00 79.19 172 ILE A N 1
ATOM 1346 C CA . ILE A 1 172 ? 4.407 -7.607 25.030 1.00 79.19 172 ILE A CA 1
ATOM 1347 C C . ILE A 1 172 ? 5.882 -8.005 25.198 1.00 79.19 172 ILE A C 1
ATOM 1349 O O . ILE A 1 172 ? 6.159 -9.159 25.534 1.00 79.19 172 ILE A O 1
ATOM 1353 N N . PRO A 1 173 ? 6.845 -7.085 24.993 1.00 68.38 173 PRO A N 1
ATOM 1354 C CA . PRO A 1 173 ? 8.274 -7.404 25.058 1.00 68.38 173 PRO A CA 1
ATOM 1355 C C . PRO A 1 173 ? 8.779 -7.734 26.477 1.00 68.38 173 PRO A C 1
ATOM 1357 O O . PRO A 1 173 ? 9.876 -8.268 26.624 1.00 68.38 173 PRO A O 1
ATOM 1360 N N . MET A 1 174 ? 7.992 -7.462 27.525 1.00 67.31 174 MET A N 1
ATOM 1361 C CA . MET A 1 174 ? 8.279 -7.866 28.906 1.00 67.31 174 MET A CA 1
ATOM 1362 C C . MET A 1 174 ? 6.970 -8.198 29.634 1.00 67.31 174 MET A C 1
ATOM 1364 O O . MET A 1 174 ? 6.103 -7.325 29.690 1.00 67.31 174 MET A O 1
ATOM 1368 N N . PRO A 1 175 ? 6.790 -9.403 30.212 1.00 59.25 175 PRO A N 1
ATOM 1369 C CA . PRO A 1 175 ? 5.571 -9.705 30.954 1.00 59.25 175 PRO A CA 1
ATOM 1370 C C . PRO A 1 175 ? 5.374 -8.641 32.044 1.00 59.25 175 PRO A C 1
ATOM 1372 O O . PRO A 1 175 ? 6.358 -8.281 32.701 1.00 59.25 175 PRO A O 1
ATOM 1375 N N . PRO A 1 176 ? 4.146 -8.122 32.249 1.00 59.56 176 PRO A N 1
ATOM 1376 C CA . PRO A 1 176 ? 3.895 -7.215 33.359 1.00 59.56 176 PRO A CA 1
ATOM 1377 C C . PRO A 1 176 ? 4.417 -7.879 34.641 1.00 59.56 176 PRO A C 1
ATOM 1379 O O . PRO A 1 176 ? 4.267 -9.102 34.782 1.00 59.56 176 PRO A O 1
ATOM 1382 N N . PRO A 1 177 ? 5.071 -7.130 35.552 1.00 61.75 177 PRO A N 1
ATOM 1383 C CA . PRO A 1 177 ? 5.532 -7.698 36.811 1.00 61.75 177 PRO A CA 1
ATOM 1384 C C . PRO A 1 177 ? 4.353 -8.441 37.428 1.00 61.75 177 PRO A C 1
ATOM 1386 O O . PRO A 1 177 ? 3.258 -7.878 37.503 1.00 61.75 177 PRO A O 1
ATOM 1389 N N . ARG A 1 178 ? 4.551 -9.728 37.760 1.00 58.84 178 ARG A N 1
ATOM 1390 C CA . ARG A 1 178 ? 3.489 -10.590 38.299 1.00 58.84 178 ARG A CA 1
ATOM 1391 C C . ARG A 1 178 ? 2.735 -9.776 39.343 1.00 58.84 178 ARG A C 1
ATOM 1393 O O . ARG A 1 178 ? 3.358 -9.341 40.312 1.00 58.84 178 ARG A O 1
ATOM 1400 N N . LEU A 1 179 ? 1.437 -9.544 39.126 1.00 51.28 179 LEU A N 1
ATOM 1401 C CA . LEU A 1 179 ? 0.585 -8.969 40.161 1.00 51.28 179 LEU A CA 1
ATOM 1402 C C . LEU A 1 179 ? 0.832 -9.811 41.408 1.00 51.28 179 LEU A C 1
ATOM 1404 O O . LEU A 1 179 ? 0.663 -11.033 41.379 1.00 51.28 179 LEU A O 1
ATOM 1408 N N . SER A 1 180 ? 1.358 -9.182 42.458 1.00 46.81 180 SER A N 1
ATOM 1409 C CA . SER A 1 180 ? 1.644 -9.902 43.686 1.00 46.81 180 SER A CA 1
ATOM 1410 C C . SER A 1 180 ? 0.330 -10.527 44.175 1.00 46.81 180 SER A C 1
ATOM 1412 O O . SER A 1 180 ? -0.731 -9.907 44.033 1.00 46.81 180 SER A O 1
ATOM 1414 N N . PRO A 1 181 ? 0.357 -11.734 44.768 1.00 50.78 181 PRO A N 1
ATOM 1415 C CA . PRO A 1 181 ? -0.847 -12.392 45.289 1.00 50.78 181 PRO A CA 1
ATOM 1416 C C . PRO A 1 181 ? -1.680 -11.510 46.239 1.00 50.78 181 PRO A C 1
ATOM 1418 O O . PRO A 1 181 ? -2.862 -11.756 46.446 1.00 50.78 181 PRO A O 1
ATOM 1421 N N . GLN A 1 182 ? -1.081 -10.448 46.784 1.00 50.03 182 GLN A N 1
ATOM 1422 C CA . GLN A 1 182 ? -1.721 -9.479 47.669 1.00 50.03 182 GLN A CA 1
ATOM 1423 C C . GLN A 1 182 ? -2.769 -8.587 46.978 1.00 50.03 182 GLN A C 1
ATOM 1425 O O . GLN A 1 182 ? -3.652 -8.077 47.662 1.00 50.03 182 GLN A O 1
ATOM 1430 N N . VAL A 1 183 ? -2.720 -8.409 45.651 1.00 47.91 183 VAL A N 1
ATOM 1431 C CA . VAL A 1 183 ? -3.711 -7.595 44.913 1.00 47.91 183 VAL A CA 1
ATOM 1432 C C . VAL A 1 183 ? -4.982 -8.394 44.588 1.00 47.91 183 VAL A C 1
ATOM 1434 O O . VAL A 1 183 ? -6.066 -7.824 44.533 1.00 47.91 183 VAL A O 1
ATOM 1437 N N . LEU A 1 184 ? -4.878 -9.722 44.463 1.00 41.84 184 LEU A N 1
ATOM 1438 C CA . LEU A 1 184 ? -6.012 -10.627 44.218 1.00 41.84 184 LEU A CA 1
ATOM 1439 C C . LEU A 1 184 ? -6.874 -10.896 45.463 1.00 41.84 184 LEU A C 1
ATOM 1441 O O . LEU A 1 184 ? -7.989 -11.378 45.331 1.00 41.84 184 LEU A O 1
ATOM 1445 N N . ALA A 1 185 ? -6.387 -10.563 46.660 1.00 43.97 185 ALA A N 1
ATOM 1446 C CA . ALA A 1 185 ? -7.109 -10.772 47.918 1.00 43.97 185 ALA A CA 1
ATOM 1447 C C . ALA A 1 185 ? -7.972 -9.567 48.354 1.00 43.97 185 ALA A C 1
ATOM 1449 O O . ALA A 1 185 ? -8.475 -9.551 49.476 1.00 43.97 185 ALA A O 1
ATOM 1450 N N . ARG A 1 186 ? -8.106 -8.528 47.515 1.00 44.53 186 ARG A N 1
ATOM 1451 C CA . ARG A 1 186 ? -8.870 -7.301 47.825 1.00 44.53 186 ARG A CA 1
ATOM 1452 C C . ARG A 1 186 ? -9.961 -6.954 46.800 1.00 44.53 186 ARG A C 1
ATOM 1454 O O . ARG A 1 186 ? -10.356 -5.792 46.725 1.00 44.53 186 ARG A O 1
ATOM 1461 N N . GLN A 1 187 ? -10.449 -7.929 46.033 1.00 40.88 187 GLN A N 1
ATOM 1462 C CA . GLN A 1 187 ? -11.679 -7.795 45.240 1.00 40.88 187 GLN A CA 1
ATOM 1463 C C . GLN A 1 187 ? -12.720 -8.806 45.695 1.00 40.88 187 GLN A C 1
ATOM 1465 O O . GLN A 1 187 ? -12.313 -9.946 46.008 1.00 40.88 187 GLN A O 1
#